Protein AF-A0A3D3JGY9-F1 (afdb_monomer)

Sequence (230 aa):
AVARGKRARSETSIGLGAASLASVVGDVVLTTAHGPQRILVIGAGSLGSRIAEILRSRDSHLELVITNRTQSRAVLLAERVAATAVEWSQPINCQDCDTIIVAVDGQDVQLSHVNQRRSVHIIDVGAVPQEHVRTTVESRALRYTTLTDCEAVMNRTFQRRQLAIDDVQNIIHDEIDVLRRWWKVRHALQRIDDLQREVDVLCGGLDVDTQETVARLRRNVIRSIGRQQV

Structure (mmCIF, N/CA/C/O backbone):
data_AF-A0A3D3JGY9-F1
#
_entry.id   AF-A0A3D3JGY9-F1
#
loop_
_atom_site.group_PDB
_atom_site.id
_atom_site.type_symbol
_atom_site.label_atom_id
_atom_site.label_alt_id
_atom_site.label_comp_id
_atom_site.label_asym_id
_atom_site.label_entity_id
_atom_site.label_seq_id
_atom_site.pdbx_PDB_ins_code
_atom_site.Cartn_x
_atom_site.Cartn_y
_atom_site.Cartn_z
_atom_site.occupancy
_atom_site.B_iso_or_equiv
_atom_site.auth_seq_id
_atom_site.auth_comp_id
_atom_site.auth_asym_id
_atom_site.auth_atom_id
_atom_site.pdbx_PDB_model_num
ATOM 1 N N . ALA A 1 1 ? 14.733 3.706 -20.704 1.00 83.62 1 ALA A N 1
ATOM 2 C CA . ALA A 1 1 ? 14.477 3.513 -19.253 1.00 83.62 1 ALA A CA 1
ATOM 3 C C . ALA A 1 1 ? 12.988 3.315 -18.926 1.00 83.62 1 ALA A C 1
ATOM 5 O O . ALA A 1 1 ? 12.609 2.189 -18.638 1.00 83.62 1 ALA A O 1
ATOM 6 N N . VAL A 1 2 ? 12.126 4.343 -19.015 1.00 89.50 2 VAL A N 1
ATOM 7 C CA . VAL A 1 2 ? 10.702 4.266 -18.590 1.00 89.50 2 VAL A CA 1
ATOM 8 C C . VAL A 1 2 ? 9.930 3.104 -19.235 1.00 89.50 2 VAL A C 1
ATOM 10 O O . VAL A 1 2 ? 9.312 2.311 -18.530 1.00 89.50 2 VAL A O 1
ATOM 13 N N . ALA A 1 3 ? 9.997 2.961 -20.562 1.00 87.88 3 ALA A N 1
ATOM 14 C CA . ALA A 1 3 ? 9.289 1.898 -21.281 1.00 87.88 3 ALA A CA 1
ATOM 15 C C . ALA A 1 3 ? 9.749 0.486 -20.870 1.00 87.88 3 ALA A C 1
ATOM 17 O O . ALA A 1 3 ? 8.926 -0.409 -20.707 1.00 87.88 3 ALA A O 1
ATOM 18 N N . ARG A 1 4 ? 11.051 0.289 -20.632 1.00 90.38 4 ARG A N 1
ATOM 19 C CA . ARG A 1 4 ? 11.590 -1.010 -20.199 1.00 90.38 4 ARG A CA 1
ATOM 20 C C . ARG A 1 4 ? 11.326 -1.316 -18.740 1.00 90.38 4 ARG A C 1
ATOM 22 O O . ARG A 1 4 ? 11.061 -2.464 -18.424 1.00 90.38 4 ARG A O 1
ATOM 29 N N . GLY A 1 5 ? 11.278 -0.302 -17.880 1.00 92.06 5 GLY A N 1
ATOM 30 C CA . GLY A 1 5 ? 10.772 -0.471 -16.519 1.00 92.06 5 GLY A CA 1
ATOM 31 C C . GLY A 1 5 ? 9.321 -0.965 -16.507 1.00 92.06 5 GLY A C 1
ATOM 32 O O . GLY A 1 5 ? 8.987 -1.852 -15.726 1.00 92.06 5 GLY A O 1
ATOM 33 N N . LYS A 1 6 ? 8.469 -0.449 -17.408 1.00 92.50 6 LYS A N 1
ATOM 34 C CA . LYS A 1 6 ? 7.103 -0.969 -17.594 1.00 92.50 6 LYS A CA 1
ATOM 35 C C . LYS A 1 6 ? 7.118 -2.413 -18.094 1.00 92.50 6 LYS A C 1
ATOM 37 O O . LYS A 1 6 ? 6.462 -3.248 -17.487 1.00 92.50 6 LYS A O 1
ATOM 42 N N . ARG A 1 7 ? 7.921 -2.701 -19.124 1.00 92.56 7 ARG A N 1
ATOM 43 C CA . ARG A 1 7 ? 8.094 -4.046 -19.692 1.00 92.56 7 ARG A CA 1
ATOM 44 C C . ARG A 1 7 ? 8.526 -5.074 -18.641 1.00 92.56 7 ARG A C 1
ATOM 46 O O . ARG A 1 7 ? 7.888 -6.104 -18.496 1.00 92.56 7 ARG A O 1
ATOM 53 N N . ALA A 1 8 ? 9.553 -4.762 -17.853 1.00 93.75 8 ALA A N 1
ATOM 54 C CA . ALA A 1 8 ? 10.032 -5.624 -16.777 1.00 93.75 8 ALA A CA 1
ATOM 55 C C . ALA A 1 8 ? 8.926 -5.928 -15.756 1.00 93.75 8 ALA A C 1
ATOM 57 O O . ALA A 1 8 ? 8.774 -7.067 -15.334 1.00 93.75 8 ALA A O 1
ATOM 58 N N . ARG A 1 9 ? 8.108 -4.931 -15.391 1.00 91.44 9 ARG A N 1
ATOM 59 C CA . ARG A 1 9 ? 6.978 -5.121 -14.467 1.00 91.44 9 ARG A CA 1
ATOM 60 C C . ARG A 1 9 ? 5.808 -5.906 -15.065 1.00 91.44 9 ARG A C 1
ATOM 62 O O . ARG A 1 9 ? 5.069 -6.499 -14.290 1.00 91.44 9 ARG A O 1
ATOM 69 N N . SER A 1 10 ? 5.611 -5.868 -16.384 1.00 91.44 10 SER A N 1
ATOM 70 C CA . SER A 1 10 ? 4.525 -6.588 -17.063 1.00 91.44 10 SER A CA 1
ATOM 71 C C . SER A 1 10 ? 4.900 -8.012 -17.465 1.00 91.44 10 SER A C 1
ATOM 73 O O . SER A 1 10 ? 4.036 -8.877 -17.469 1.00 91.44 10 SER A O 1
ATOM 75 N N . GLU A 1 11 ? 6.162 -8.251 -17.822 1.00 92.25 11 GLU A N 1
ATOM 76 C CA . GLU A 1 11 ? 6.643 -9.547 -18.323 1.00 92.25 11 GLU A CA 1
ATOM 77 C C . GLU A 1 11 ? 7.242 -10.432 -17.223 1.00 92.25 11 GLU A C 1
ATOM 79 O O . GLU A 1 11 ? 7.410 -11.626 -17.436 1.00 92.25 11 GLU A O 1
ATOM 84 N N . THR A 1 12 ? 7.547 -9.882 -16.043 1.00 92.94 12 THR A N 1
ATOM 85 C CA . THR A 1 12 ? 8.165 -10.637 -14.940 1.00 92.94 12 THR A CA 1
ATOM 86 C C . THR A 1 12 ? 7.423 -10.426 -13.623 1.00 92.94 12 THR A C 1
ATOM 88 O O . THR A 1 12 ? 6.644 -9.484 -13.449 1.00 92.94 12 THR A O 1
ATOM 91 N N . SER A 1 13 ? 7.721 -11.263 -12.629 1.00 90.62 13 SER A N 1
ATOM 92 C CA . SER A 1 13 ? 7.170 -11.123 -11.280 1.00 90.62 13 SER A CA 1
ATOM 93 C C . SER A 1 13 ? 7.766 -9.967 -10.464 1.00 90.62 13 SER A C 1
ATOM 95 O O . SER A 1 13 ? 7.296 -9.733 -9.346 1.00 90.62 13 SER A O 1
ATOM 97 N N . ILE A 1 14 ? 8.735 -9.202 -10.995 1.00 91.88 14 ILE A N 1
ATOM 98 C CA . ILE A 1 14 ? 9.425 -8.117 -10.269 1.00 91.88 14 ILE A CA 1
ATOM 99 C C . ILE A 1 14 ? 8.465 -7.035 -9.753 1.00 91.88 14 ILE A C 1
ATOM 101 O O . ILE A 1 14 ? 8.708 -6.404 -8.723 1.00 91.88 14 ILE A O 1
ATOM 105 N N . GLY A 1 15 ? 7.363 -6.811 -10.475 1.00 86.56 15 GLY A N 1
ATOM 106 C CA . GLY A 1 15 ? 6.344 -5.814 -10.151 1.00 86.56 15 GLY A CA 1
ATOM 107 C C . GLY A 1 15 ? 5.147 -6.359 -9.375 1.00 86.56 15 GLY A C 1
ATOM 108 O O . GLY A 1 15 ? 4.296 -5.570 -8.971 1.00 86.56 15 GLY A O 1
ATOM 109 N N . LEU A 1 16 ? 5.054 -7.675 -9.173 1.00 84.06 16 LEU A N 1
ATOM 110 C CA . LEU A 1 16 ? 3.850 -8.307 -8.641 1.00 84.06 16 LEU A CA 1
ATOM 111 C C . LEU A 1 16 ? 3.841 -8.339 -7.105 1.00 84.06 16 LEU A C 1
ATOM 113 O O . LEU A 1 16 ? 4.876 -8.559 -6.468 1.00 84.06 16 LEU A O 1
ATOM 117 N N . GLY A 1 17 ? 2.643 -8.225 -6.523 1.00 78.69 17 GLY A N 1
ATOM 118 C CA . GLY A 1 17 ? 2.378 -8.341 -5.081 1.00 78.69 17 GLY A CA 1
ATOM 119 C C . GLY A 1 17 ? 2.736 -7.099 -4.258 1.00 78.69 17 GLY A C 1
ATOM 120 O O . GLY A 1 17 ? 3.526 -6.249 -4.685 1.00 78.69 17 GLY A O 1
ATOM 121 N N . ALA A 1 18 ? 2.156 -7.010 -3.060 1.00 79.69 18 ALA A N 1
ATOM 122 C CA . ALA A 1 18 ? 2.433 -5.967 -2.083 1.00 79.69 18 ALA A CA 1
ATOM 123 C C . ALA A 1 18 ? 3.843 -6.087 -1.481 1.00 79.69 18 ALA A C 1
ATOM 125 O O . ALA A 1 18 ? 4.225 -7.119 -0.937 1.00 79.69 18 ALA A O 1
ATOM 126 N N . ALA A 1 19 ? 4.614 -5.000 -1.554 1.00 78.06 19 ALA A N 1
ATOM 127 C CA . ALA A 1 19 ? 5.997 -4.940 -1.063 1.00 78.06 19 ALA A CA 1
ATOM 128 C C . ALA A 1 19 ? 6.169 -4.094 0.208 1.00 78.06 19 ALA A C 1
ATOM 130 O O . ALA A 1 19 ? 7.289 -3.855 0.648 1.00 78.06 19 ALA A O 1
ATOM 131 N N . SER A 1 20 ? 5.072 -3.602 0.778 1.00 90.88 20 SER A N 1
ATOM 132 C CA . SER A 1 20 ? 5.069 -2.864 2.037 1.00 90.88 20 SER A CA 1
ATOM 133 C C . SER A 1 20 ? 3.950 -3.376 2.927 1.00 90.88 20 SER A C 1
ATOM 135 O O . SER A 1 20 ? 2.926 -3.838 2.421 1.00 90.88 20 SER A O 1
ATOM 137 N N . LEU A 1 21 ? 4.122 -3.221 4.240 1.00 92.19 21 LEU A N 1
ATOM 138 C CA . LEU A 1 21 ? 3.121 -3.612 5.229 1.00 92.19 21 LEU A CA 1
ATOM 139 C C . LEU A 1 21 ? 1.762 -2.969 4.931 1.00 92.19 21 LEU A C 1
ATOM 141 O O . LEU A 1 21 ? 0.757 -3.662 4.836 1.00 92.19 21 LEU A O 1
ATOM 145 N N . ALA A 1 22 ? 1.749 -1.663 4.647 1.00 94.56 22 ALA A N 1
ATOM 146 C CA . ALA A 1 22 ? 0.528 -0.948 4.280 1.00 94.56 22 ALA A CA 1
ATOM 147 C C . ALA A 1 22 ? -0.155 -1.523 3.025 1.00 94.56 22 ALA A C 1
ATOM 149 O O . ALA A 1 22 ? -1.379 -1.608 2.964 1.00 94.56 22 ALA A O 1
ATOM 150 N N . SER A 1 23 ? 0.630 -1.937 2.023 1.00 93.62 23 SER A N 1
ATOM 151 C CA . SER A 1 23 ? 0.080 -2.539 0.808 1.00 93.62 23 SER A CA 1
ATOM 152 C C . SER A 1 23 ? -0.451 -3.945 1.060 1.00 93.62 23 SER A C 1
ATOM 154 O O . SER A 1 23 ? -1.442 -4.309 0.440 1.00 93.62 23 SER A O 1
ATOM 156 N N . VAL A 1 24 ? 0.188 -4.725 1.938 1.00 95.12 24 VAL A N 1
ATOM 157 C CA . VAL A 1 24 ? -0.295 -6.062 2.310 1.00 95.12 24 VAL A CA 1
ATOM 158 C C . VAL A 1 24 ? -1.602 -5.949 3.075 1.00 95.12 24 VAL A C 1
ATOM 160 O O . VAL A 1 24 ? -2.551 -6.642 2.736 1.00 95.12 24 VAL A O 1
ATOM 163 N N . VAL A 1 25 ? -1.687 -5.039 4.048 1.00 95.06 25 VAL A N 1
ATOM 164 C CA . VAL A 1 25 ? -2.939 -4.768 4.764 1.00 95.06 25 VAL A CA 1
ATOM 165 C C . VAL A 1 25 ? -4.032 -4.354 3.784 1.00 95.06 25 VAL A C 1
ATOM 167 O O . VAL A 1 25 ? -5.116 -4.923 3.813 1.00 95.06 25 VAL A O 1
ATOM 170 N N . GLY A 1 26 ? -3.737 -3.434 2.860 1.00 94.94 26 GLY A N 1
ATOM 171 C CA . GLY A 1 26 ? -4.679 -3.049 1.809 1.00 94.94 26 GLY A CA 1
ATOM 172 C C . GLY A 1 26 ? -5.162 -4.237 0.967 1.00 94.94 26 GLY A C 1
ATOM 173 O O . GLY A 1 26 ? -6.358 -4.356 0.722 1.00 94.94 26 GLY A O 1
ATOM 174 N N . ASP A 1 27 ? -4.259 -5.134 0.553 1.00 93.44 27 ASP A N 1
ATOM 175 C CA . ASP A 1 27 ? -4.624 -6.359 -0.175 1.00 93.44 27 ASP A CA 1
ATOM 176 C C . ASP A 1 27 ? -5.526 -7.270 0.678 1.00 93.44 27 ASP A C 1
ATOM 178 O O . ASP A 1 27 ? -6.549 -7.754 0.199 1.00 93.44 27 ASP A O 1
ATOM 182 N N . VAL A 1 28 ? -5.179 -7.487 1.949 1.00 93.25 28 VAL A N 1
ATOM 183 C CA . VAL A 1 28 ? -5.936 -8.334 2.884 1.00 93.25 28 VAL A CA 1
ATOM 184 C C . VAL A 1 28 ? -7.356 -7.804 3.097 1.00 93.25 28 VAL A C 1
ATOM 186 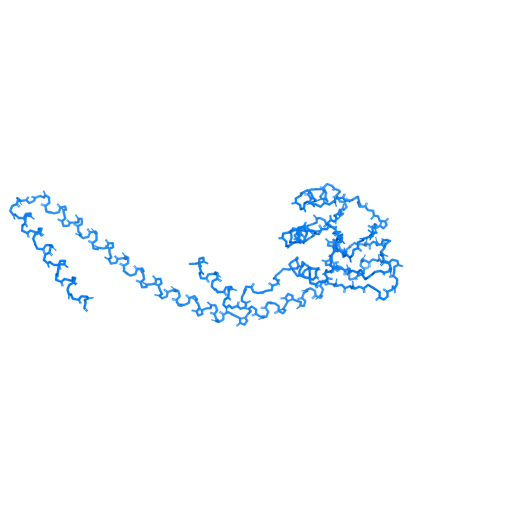O O . VAL A 1 28 ? -8.311 -8.575 3.037 1.00 93.25 28 VAL A O 1
ATOM 189 N N . VAL A 1 29 ? -7.520 -6.497 3.292 1.00 93.62 29 VAL A N 1
ATOM 190 C CA . VAL A 1 29 ? -8.842 -5.871 3.440 1.00 93.62 29 VAL A CA 1
ATOM 191 C C . VAL A 1 29 ? -9.669 -6.067 2.170 1.00 93.62 29 VAL A C 1
ATOM 193 O O . VAL A 1 29 ? -10.773 -6.595 2.226 1.00 93.62 29 VAL A O 1
ATOM 196 N N . LEU A 1 30 ? -9.124 -5.708 1.006 1.00 91.62 30 LEU A N 1
ATOM 197 C CA . LEU A 1 30 ? -9.872 -5.724 -0.256 1.00 91.62 30 LEU A CA 1
ATOM 198 C C . LEU A 1 30 ? -10.201 -7.138 -0.749 1.00 91.62 30 LEU A C 1
ATOM 200 O O . LEU A 1 30 ? -11.227 -7.343 -1.385 1.00 91.62 30 LEU A O 1
ATOM 204 N N . THR A 1 31 ? -9.349 -8.122 -0.461 1.00 90.44 31 THR A N 1
ATOM 205 C CA . THR A 1 31 ? -9.603 -9.526 -0.839 1.00 90.44 31 THR A CA 1
ATOM 206 C C . THR A 1 31 ? -10.637 -10.203 0.045 1.00 90.44 31 THR A C 1
ATOM 208 O O . THR A 1 31 ? -11.204 -11.224 -0.342 1.00 90.44 31 THR A O 1
ATOM 211 N N . THR A 1 32 ? -10.881 -9.653 1.230 1.00 86.75 32 THR A N 1
ATOM 212 C CA . THR A 1 32 ? -11.800 -10.236 2.202 1.00 86.75 32 THR A CA 1
ATOM 213 C C . THR A 1 32 ? -13.069 -9.418 2.432 1.00 86.75 32 THR A C 1
ATOM 215 O O . THR A 1 32 ? -13.989 -9.891 3.101 1.00 86.75 32 THR A O 1
ATOM 218 N N . ALA A 1 33 ? -13.122 -8.220 1.857 1.00 81.12 33 ALA A N 1
ATOM 219 C CA . ALA A 1 33 ? -14.294 -7.377 1.742 1.00 81.12 33 ALA A CA 1
ATOM 220 C C . ALA A 1 33 ? -15.356 -8.030 0.843 1.00 81.12 33 ALA A C 1
ATOM 222 O O . ALA A 1 33 ? -15.090 -8.391 -0.306 1.00 81.12 33 ALA A O 1
ATOM 223 N N . HIS A 1 34 ? -16.587 -8.135 1.343 1.00 78.94 34 HIS A N 1
ATOM 224 C CA . HIS A 1 34 ? -17.738 -8.578 0.558 1.00 78.94 34 HIS A CA 1
ATOM 225 C C . HIS A 1 34 ? -18.884 -7.576 0.716 1.00 78.94 34 HIS A C 1
ATOM 227 O O . HIS A 1 34 ? -19.424 -7.417 1.809 1.00 78.94 34 HIS A O 1
ATOM 233 N N . GLY A 1 35 ? -19.264 -6.915 -0.381 1.00 84.44 35 GLY A N 1
ATOM 234 C CA . GLY A 1 35 ? -20.293 -5.872 -0.369 1.00 84.44 35 GLY A CA 1
ATOM 235 C C . GLY A 1 35 ? -19.823 -4.562 0.284 1.00 84.44 35 GLY A C 1
ATOM 236 O O . GLY A 1 35 ? -18.618 -4.326 0.372 1.00 84.44 35 GLY A O 1
ATOM 237 N N . PRO A 1 36 ? -20.760 -3.695 0.716 1.00 85.31 36 PRO A N 1
ATOM 238 C CA . PRO A 1 36 ? -20.434 -2.479 1.458 1.00 85.31 36 PRO A CA 1
ATOM 239 C C . PRO A 1 36 ? -19.612 -2.807 2.709 1.00 85.31 36 PRO A C 1
ATOM 241 O O . PRO A 1 36 ? -19.973 -3.713 3.458 1.00 85.31 36 PRO A O 1
ATOM 244 N N . GLN A 1 37 ? -18.514 -2.080 2.912 1.00 90.81 37 GLN A N 1
ATOM 245 C CA . GLN A 1 37 ? -17.589 -2.288 4.025 1.00 90.81 37 GLN A CA 1
ATOM 246 C C . GLN A 1 37 ? -17.355 -0.989 4.779 1.00 90.81 37 GLN A C 1
ATOM 248 O O . GLN A 1 37 ? -16.939 0.017 4.191 1.00 90.81 37 GLN A O 1
ATOM 253 N N . ARG A 1 38 ? -17.545 -1.059 6.096 1.00 94.69 38 ARG A N 1
ATOM 254 C CA . ARG A 1 38 ? -17.140 -0.013 7.027 1.00 94.69 38 ARG A CA 1
ATOM 255 C C . ARG A 1 38 ? -15.834 -0.399 7.710 1.00 94.69 38 ARG A C 1
ATOM 257 O O . ARG A 1 38 ? -15.758 -1.417 8.401 1.00 94.69 38 ARG A O 1
ATOM 264 N N . ILE A 1 39 ? -14.800 0.413 7.506 1.00 96.44 39 ILE A N 1
ATOM 265 C CA . ILE A 1 39 ? -13.436 0.134 7.960 1.00 96.44 39 ILE A CA 1
ATOM 266 C C . ILE A 1 39 ? -13.010 1.195 8.965 1.00 96.44 39 ILE A C 1
ATOM 268 O O . ILE A 1 39 ? -12.899 2.374 8.627 1.00 96.44 39 ILE A O 1
ATOM 272 N N . LEU A 1 40 ? -12.703 0.760 10.183 1.00 97.25 40 LEU A N 1
ATOM 273 C CA . LEU A 1 40 ? -12.129 1.603 11.222 1.00 97.25 40 LEU A CA 1
ATOM 274 C C . LEU A 1 40 ? -10.601 1.507 11.195 1.00 97.25 40 LEU A C 1
ATOM 276 O O . LEU A 1 40 ? -10.043 0.425 11.351 1.00 97.25 40 LEU A O 1
ATOM 280 N N . VAL A 1 41 ? -9.920 2.641 11.052 1.00 97.50 41 VAL A N 1
ATOM 281 C CA . VAL A 1 41 ? -8.463 2.767 11.164 1.00 97.50 41 VAL A CA 1
ATOM 282 C C . VAL A 1 41 ? -8.121 3.437 12.493 1.00 97.50 41 VAL A C 1
ATOM 284 O O . VAL A 1 41 ? -8.431 4.608 12.722 1.00 97.50 41 VAL A O 1
ATOM 287 N N . ILE A 1 42 ? -7.463 2.685 13.370 1.00 96.06 42 ILE A N 1
ATOM 288 C CA . ILE A 1 42 ? -6.989 3.125 14.679 1.00 96.06 42 ILE A CA 1
ATOM 289 C C . ILE A 1 42 ? -5.513 3.490 14.538 1.00 96.06 42 ILE A C 1
ATOM 291 O O . ILE A 1 42 ? -4.653 2.624 14.373 1.00 96.06 42 ILE A O 1
ATOM 295 N N . GLY A 1 43 ? -5.226 4.787 14.618 1.00 94.88 43 GLY A N 1
ATOM 296 C CA . GLY A 1 43 ? -3.893 5.349 14.443 1.00 94.88 43 GLY A CA 1
ATOM 297 C C . GLY A 1 43 ? -3.758 6.118 13.131 1.00 94.88 43 GLY A C 1
ATOM 298 O O . GLY A 1 43 ? -3.868 5.569 12.041 1.00 94.88 43 GLY A O 1
ATOM 299 N N . ALA A 1 44 ? -3.432 7.405 13.240 1.00 95.62 44 ALA A N 1
ATOM 300 C CA . ALA A 1 44 ? -3.117 8.285 12.110 1.00 95.62 44 ALA A CA 1
ATOM 301 C C . ALA A 1 44 ? -1.601 8.555 12.016 1.00 95.62 44 ALA A C 1
ATOM 303 O O . ALA A 1 44 ? -1.159 9.653 11.677 1.00 95.62 44 ALA A O 1
ATOM 304 N N . GLY A 1 45 ? -0.790 7.557 12.385 1.00 93.25 45 GLY A N 1
ATOM 305 C CA . GLY A 1 45 ? 0.662 7.567 12.208 1.00 93.25 45 GLY A CA 1
ATOM 306 C C . GLY A 1 45 ? 1.072 7.352 10.749 1.00 93.25 45 GLY A C 1
ATOM 307 O O . GLY A 1 45 ? 0.239 7.379 9.841 1.00 93.25 45 GLY A O 1
ATOM 308 N N . SER A 1 46 ? 2.361 7.103 10.515 1.00 93.31 46 SER A N 1
ATOM 309 C CA . SER A 1 46 ? 2.898 6.830 9.174 1.00 93.31 46 SER A CA 1
ATOM 310 C C . SER A 1 46 ? 2.238 5.607 8.525 1.00 93.31 46 SER A C 1
ATOM 312 O O . SER A 1 46 ? 1.822 5.674 7.369 1.00 93.31 46 SER A O 1
ATOM 314 N N . LEU A 1 47 ? 2.101 4.511 9.277 1.00 93.56 47 LEU A N 1
ATOM 315 C CA . LEU A 1 47 ? 1.511 3.266 8.793 1.00 93.56 47 LEU A CA 1
ATOM 316 C C . LEU A 1 47 ? 0.004 3.404 8.545 1.00 93.56 47 LEU A C 1
ATOM 318 O O . LEU A 1 47 ? -0.446 3.167 7.426 1.00 93.56 47 LEU A O 1
ATOM 322 N N . GLY A 1 48 ? -0.758 3.843 9.553 1.00 95.62 48 GLY A N 1
ATOM 323 C CA . GLY A 1 48 ? -2.212 4.009 9.446 1.00 95.62 48 GLY A CA 1
ATOM 324 C C . GLY A 1 48 ? -2.630 4.995 8.352 1.00 95.62 48 GLY A C 1
ATOM 325 O O . GLY A 1 48 ? -3.526 4.689 7.566 1.00 95.62 48 GLY A O 1
ATOM 326 N N . SER A 1 49 ? -1.909 6.118 8.204 1.00 97.00 49 SER A N 1
ATOM 327 C CA . SER A 1 49 ? -2.138 7.062 7.098 1.00 97.00 49 SER A CA 1
ATOM 328 C C . SER A 1 49 ? -1.976 6.392 5.740 1.00 97.00 49 SER A C 1
ATOM 330 O O . SER A 1 49 ? -2.835 6.518 4.873 1.00 97.00 49 SER A O 1
ATOM 332 N N . ARG A 1 50 ? -0.899 5.621 5.569 1.00 96.75 50 ARG A N 1
ATOM 333 C CA . ARG A 1 50 ? -0.592 4.978 4.293 1.00 96.75 50 ARG A CA 1
ATOM 334 C C . ARG A 1 50 ? -1.559 3.851 3.956 1.00 96.75 50 ARG A C 1
ATOM 336 O O . ARG A 1 50 ? -1.865 3.653 2.785 1.00 96.75 50 ARG A O 1
ATOM 343 N N . ILE A 1 51 ? -2.049 3.127 4.961 1.00 97.19 51 ILE A N 1
ATOM 344 C CA . ILE A 1 51 ? -3.112 2.132 4.783 1.00 97.19 51 ILE A CA 1
ATOM 345 C C . ILE A 1 51 ? -4.390 2.822 4.295 1.00 97.19 51 ILE A C 1
ATOM 347 O 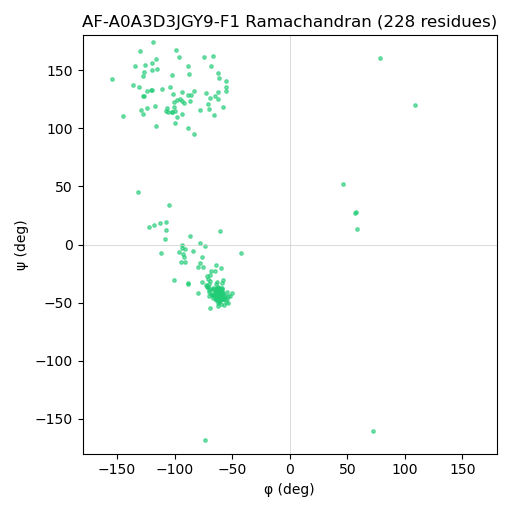O . ILE A 1 51 ? -4.939 2.411 3.277 1.00 97.19 51 ILE A O 1
ATOM 351 N N . ALA A 1 52 ? -4.827 3.895 4.963 1.00 97.69 52 ALA A N 1
ATOM 352 C CA . ALA A 1 52 ? -6.035 4.628 4.585 1.00 97.69 52 ALA A CA 1
ATOM 353 C C . ALA A 1 52 ? -5.944 5.220 3.165 1.00 97.69 52 ALA A C 1
ATOM 355 O O . ALA A 1 52 ? -6.884 5.094 2.381 1.00 97.69 52 ALA A O 1
ATOM 356 N N . GLU A 1 53 ? -4.795 5.799 2.804 1.00 97.50 53 GLU A N 1
ATOM 357 C CA . GLU A 1 53 ? -4.521 6.292 1.447 1.00 97.50 53 GLU A CA 1
ATOM 358 C C . GLU A 1 53 ? -4.600 5.167 0.405 1.00 97.50 53 GLU A C 1
ATOM 360 O O . GLU A 1 53 ? -5.239 5.328 -0.636 1.00 97.50 53 GLU A O 1
ATOM 365 N N . ILE A 1 54 ? -3.994 4.007 0.689 1.00 96.38 54 ILE A N 1
ATOM 366 C CA . ILE A 1 54 ? -4.035 2.843 -0.204 1.00 96.38 54 ILE A CA 1
ATOM 367 C C . ILE A 1 54 ? -5.473 2.365 -0.396 1.00 96.38 54 ILE A C 1
ATOM 369 O O . ILE A 1 54 ? -5.892 2.193 -1.540 1.00 96.38 54 ILE A O 1
ATOM 373 N N . LEU A 1 55 ? -6.226 2.184 0.691 1.00 96.50 55 LEU A N 1
ATOM 374 C CA . LEU A 1 55 ? -7.622 1.753 0.640 1.00 96.50 55 LEU A CA 1
ATOM 375 C C . LEU A 1 55 ? -8.460 2.710 -0.205 1.00 96.50 55 LEU A C 1
ATOM 377 O O . LEU A 1 55 ? -9.070 2.270 -1.176 1.00 96.50 55 LEU A O 1
ATOM 381 N N . ARG A 1 56 ? -8.408 4.018 0.076 1.00 96.50 56 ARG A N 1
ATOM 382 C CA . ARG A 1 56 ? -9.177 5.007 -0.690 1.00 96.50 56 ARG A CA 1
ATOM 383 C C . ARG A 1 56 ? -8.772 5.052 -2.163 1.00 96.50 56 ARG A C 1
ATOM 385 O O . ARG A 1 56 ? -9.635 5.208 -3.019 1.00 96.50 56 ARG A O 1
ATOM 392 N N . SER A 1 57 ? -7.481 4.912 -2.469 1.00 96.00 57 SER A N 1
ATOM 393 C CA . SER A 1 57 ? -6.999 4.920 -3.858 1.00 96.00 57 SER A CA 1
ATOM 394 C C . SER A 1 57 ? -7.436 3.699 -4.670 1.00 96.00 57 SER A C 1
ATOM 396 O O . SER A 1 57 ? -7.447 3.758 -5.898 1.00 96.00 57 SER A O 1
ATOM 398 N N . ARG A 1 58 ? -7.762 2.590 -3.998 1.00 94.00 58 ARG A N 1
ATOM 399 C CA . ARG A 1 58 ? -8.140 1.323 -4.633 1.00 94.00 58 ARG A CA 1
ATOM 400 C C . ARG A 1 58 ? -9.644 1.102 -4.657 1.00 94.00 58 ARG A C 1
ATOM 402 O O . ARG A 1 58 ? -10.125 0.469 -5.589 1.00 94.00 58 ARG A O 1
ATOM 409 N N . ASP A 1 59 ? -10.359 1.625 -3.668 1.00 94.00 59 ASP A N 1
ATOM 410 C CA . ASP A 1 59 ? -11.811 1.557 -3.603 1.00 94.00 59 ASP A CA 1
ATOM 411 C C . ASP A 1 59 ? -12.399 2.834 -2.973 1.00 94.00 59 ASP A C 1
ATOM 413 O O . ASP A 1 59 ? -12.267 3.125 -1.779 1.00 94.00 59 ASP A O 1
ATOM 417 N N . SER A 1 60 ? -13.073 3.620 -3.815 1.00 93.50 60 SER A N 1
ATOM 418 C CA . SER A 1 60 ? -13.732 4.866 -3.430 1.00 93.50 60 SER A CA 1
ATOM 419 C C . SER A 1 60 ? -15.052 4.665 -2.684 1.00 93.50 60 SER A C 1
ATOM 421 O O . SER A 1 60 ? -15.569 5.635 -2.140 1.00 93.50 60 SER A O 1
ATOM 423 N N . HIS A 1 61 ? -15.601 3.452 -2.638 1.00 92.50 61 HIS A N 1
ATOM 424 C CA . HIS A 1 61 ? -16.887 3.162 -1.997 1.00 92.50 61 HIS A CA 1
ATOM 425 C C . HIS A 1 61 ? -16.756 2.725 -0.537 1.00 92.50 61 HIS A C 1
ATOM 427 O O . HIS A 1 61 ? -17.765 2.638 0.161 1.00 92.50 61 HIS A O 1
ATOM 433 N N . LEU A 1 62 ? -15.532 2.493 -0.057 1.00 94.81 62 LEU A N 1
ATOM 434 C CA . LEU A 1 62 ? -15.282 2.150 1.340 1.00 94.81 62 LEU A CA 1
ATOM 435 C C . LEU A 1 62 ? -15.718 3.286 2.273 1.00 94.81 62 LEU A C 1
ATOM 437 O O . LEU A 1 62 ? -15.332 4.451 2.083 1.00 94.81 62 LEU A O 1
ATOM 441 N N . GLU A 1 63 ? -16.469 2.934 3.317 1.00 96.75 63 GLU A N 1
ATOM 442 C CA . GLU A 1 63 ? -16.748 3.839 4.427 1.00 96.75 63 GLU A CA 1
ATOM 443 C C . GLU A 1 63 ? -15.571 3.771 5.403 1.00 96.75 63 GLU A C 1
ATOM 445 O O . GLU A 1 63 ? -15.473 2.879 6.245 1.00 96.75 63 GLU A O 1
ATOM 450 N N . LEU A 1 64 ? -14.636 4.705 5.250 1.00 97.75 64 LEU A N 1
ATOM 451 C CA . LEU A 1 64 ? -13.468 4.804 6.112 1.00 97.75 64 LEU A CA 1
ATOM 452 C C . LEU A 1 64 ? -13.790 5.671 7.331 1.00 97.75 64 LEU A C 1
ATOM 454 O O . LEU A 1 64 ? -14.246 6.810 7.202 1.00 97.75 64 LEU A O 1
ATOM 458 N N . VAL A 1 65 ? -13.488 5.143 8.510 1.00 98.06 65 VAL A N 1
ATOM 459 C CA . VAL A 1 65 ? -13.565 5.842 9.790 1.00 98.06 65 VAL A CA 1
ATOM 460 C C . VAL A 1 65 ? -12.172 5.856 10.402 1.00 98.06 65 VAL A C 1
ATOM 462 O O . VAL A 1 65 ? -11.489 4.837 10.412 1.00 98.06 65 VAL A O 1
ATOM 465 N N . ILE A 1 66 ? -11.716 7.002 10.898 1.00 98.25 66 ILE A N 1
ATOM 466 C CA . ILE A 1 66 ? -10.373 7.157 11.463 1.00 98.25 66 ILE A CA 1
ATOM 467 C C . ILE A 1 66 ? -10.484 7.673 12.886 1.00 98.25 66 ILE A C 1
ATOM 469 O O . ILE A 1 66 ? -11.147 8.675 13.144 1.00 98.25 66 ILE A O 1
ATOM 473 N N . THR A 1 67 ? -9.755 7.038 13.795 1.00 97.38 67 THR A N 1
ATOM 474 C CA . THR A 1 67 ? -9.547 7.551 15.146 1.00 97.38 67 THR A CA 1
ATOM 475 C C . THR A 1 67 ? -8.064 7.608 15.472 1.00 97.38 67 THR A C 1
ATOM 477 O O . THR A 1 67 ? -7.262 6.782 15.027 1.00 97.38 67 THR A O 1
ATOM 480 N N . ASN A 1 68 ? -7.668 8.618 16.237 1.00 95.88 68 ASN A N 1
ATOM 481 C CA . ASN A 1 68 ? -6.298 8.782 16.689 1.00 95.88 68 ASN A CA 1
ATOM 482 C C . ASN A 1 68 ? -6.276 9.586 17.987 1.00 95.88 68 ASN A C 1
ATOM 484 O O . ASN A 1 68 ? -6.990 10.574 18.105 1.00 95.88 68 ASN A O 1
ATOM 488 N N . ARG A 1 69 ? -5.382 9.229 18.916 1.00 93.19 69 ARG A N 1
ATOM 489 C CA . ARG A 1 69 ? -5.228 9.924 20.210 1.00 93.19 69 ARG A CA 1
ATOM 490 C C . ARG A 1 69 ? -5.097 11.436 20.074 1.00 93.19 69 ARG A C 1
ATOM 492 O O . ARG A 1 69 ? -5.674 12.199 20.836 1.00 93.19 69 ARG A O 1
ATOM 499 N N . THR A 1 70 ? -4.321 11.873 19.088 1.00 95.00 70 THR A N 1
ATOM 500 C CA . THR A 1 70 ? -4.279 13.279 18.690 1.00 95.00 70 THR A CA 1
ATOM 501 C C . THR A 1 70 ? -5.367 13.510 17.649 1.00 95.00 70 THR A C 1
ATOM 503 O O . THR A 1 70 ? -5.155 13.185 16.475 1.00 95.00 70 THR A O 1
ATOM 506 N N . GLN A 1 71 ? -6.498 14.078 18.076 1.00 96.50 71 GLN A N 1
ATOM 507 C CA . GLN A 1 71 ? -7.688 14.259 17.238 1.00 96.50 71 GLN A CA 1
ATOM 508 C C . GLN A 1 71 ? -7.394 15.012 15.936 1.00 96.50 71 GLN A C 1
ATOM 510 O O . GLN A 1 71 ? -7.849 14.610 14.868 1.00 96.50 71 GLN A O 1
ATOM 515 N N . SER A 1 72 ? -6.559 16.053 15.987 1.00 97.69 72 SER A N 1
ATOM 516 C CA . SER A 1 72 ? -6.188 16.823 14.793 1.00 97.69 72 SER A CA 1
ATOM 517 C C . SER A 1 72 ? -5.527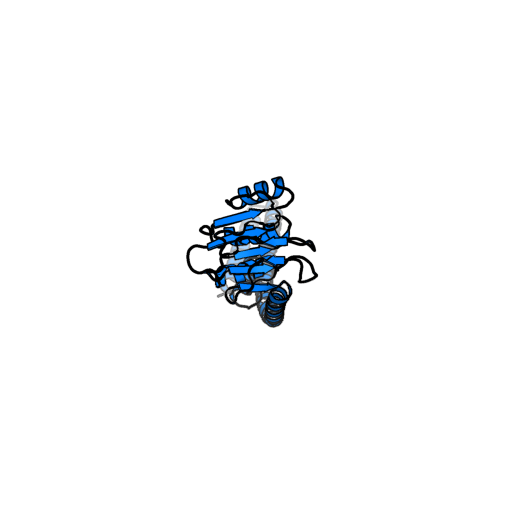 15.969 13.707 1.00 97.69 72 SER A C 1
ATOM 519 O O . SER A 1 72 ? -5.756 16.207 12.526 1.00 97.69 72 SER A O 1
ATOM 521 N N . ARG A 1 73 ? -4.763 14.926 14.068 1.00 97.44 73 ARG A N 1
ATOM 522 C CA . ARG A 1 73 ? -4.179 14.000 13.081 1.00 97.44 73 ARG A CA 1
ATOM 523 C C . ARG A 1 73 ? -5.233 13.104 12.431 1.00 97.44 73 ARG A C 1
ATOM 525 O O . ARG A 1 73 ? -5.109 12.822 11.244 1.00 97.44 73 ARG A O 1
ATOM 532 N N . ALA A 1 74 ? -6.249 12.671 13.184 1.00 97.88 74 ALA A N 1
ATOM 533 C CA . ALA A 1 74 ? -7.368 11.915 12.621 1.00 97.88 74 ALA A CA 1
ATOM 534 C C . ALA A 1 74 ? -8.150 12.773 11.623 1.00 97.88 74 ALA A C 1
ATOM 536 O O . ALA A 1 74 ? -8.383 12.323 10.507 1.00 97.88 74 ALA A O 1
ATOM 537 N N . VAL A 1 75 ? -8.469 14.020 11.991 1.00 98.44 75 VAL A N 1
ATOM 538 C CA . VAL A 1 75 ? -9.174 14.979 11.123 1.00 98.44 75 VAL A CA 1
ATOM 539 C C . VAL A 1 75 ? -8.388 15.245 9.838 1.00 98.44 75 VAL A C 1
ATOM 541 O O . VAL A 1 75 ? -8.920 15.042 8.752 1.00 98.44 75 VAL A O 1
ATOM 544 N N . LEU A 1 76 ? -7.097 15.583 9.941 1.00 98.31 76 LEU A N 1
ATOM 545 C CA . LEU A 1 76 ? -6.248 15.834 8.769 1.00 98.31 76 LEU A CA 1
ATOM 546 C C . LEU A 1 76 ? -6.132 14.616 7.844 1.00 98.31 76 LEU A C 1
ATOM 548 O O . LEU A 1 76 ? -6.115 14.751 6.621 1.00 98.31 76 LEU A O 1
ATOM 552 N N . LEU A 1 77 ? -6.014 13.406 8.402 1.00 98.25 77 LEU A N 1
ATOM 553 C CA . LEU A 1 77 ? -6.002 12.199 7.579 1.00 98.25 77 LEU A CA 1
ATOM 554 C C . LEU A 1 77 ? -7.364 11.975 6.919 1.00 98.25 77 LEU A C 1
ATOM 556 O O . LEU A 1 77 ? -7.398 11.674 5.729 1.00 98.25 77 LEU A O 1
ATOM 560 N N . ALA A 1 78 ? -8.450 12.150 7.668 1.00 98.31 78 ALA A N 1
ATOM 561 C CA . ALA A 1 78 ? -9.803 11.933 7.188 1.00 98.31 78 ALA A CA 1
ATOM 562 C C . ALA A 1 78 ? -10.169 12.866 6.029 1.00 98.31 78 ALA A C 1
ATOM 564 O O . ALA A 1 78 ? -10.697 12.398 5.024 1.00 98.31 78 ALA A O 1
ATOM 565 N N . GLU A 1 79 ? -9.789 14.141 6.106 1.00 98.12 79 GLU A N 1
ATOM 566 C CA . GLU A 1 79 ? -9.957 15.102 5.011 1.00 98.12 79 GLU A CA 1
ATOM 567 C C . GLU A 1 79 ? -9.230 14.653 3.736 1.00 98.12 79 GLU A C 1
ATOM 569 O O . GLU A 1 79 ? -9.816 14.642 2.654 1.00 98.12 79 GLU A O 1
ATOM 574 N N . ARG A 1 80 ? -7.969 14.212 3.854 1.00 97.62 80 ARG A N 1
ATOM 575 C CA . ARG A 1 80 ? -7.164 13.777 2.697 1.00 97.62 80 ARG A CA 1
ATOM 576 C C . ARG A 1 80 ? -7.738 12.561 1.980 1.00 97.62 80 ARG A C 1
ATOM 578 O O . ARG A 1 80 ? -7.549 12.428 0.774 1.00 97.62 80 ARG A O 1
ATOM 585 N N . VAL A 1 81 ? -8.388 11.659 2.713 1.00 97.75 81 VAL A N 1
ATOM 586 C CA . VAL A 1 81 ? -8.889 10.385 2.177 1.00 97.75 81 VAL A CA 1
ATOM 587 C C . VAL A 1 81 ? -10.414 10.317 2.152 1.00 97.75 81 VAL A C 1
ATOM 589 O O . VAL A 1 81 ? -10.957 9.222 2.039 1.00 97.75 81 VAL A O 1
ATOM 592 N N . ALA A 1 82 ? -11.111 11.457 2.235 1.00 97.69 82 ALA A N 1
ATOM 593 C CA . ALA A 1 82 ? -12.575 11.543 2.238 1.00 97.69 82 ALA A CA 1
ATOM 594 C C . ALA A 1 82 ? -13.224 10.526 3.201 1.00 97.69 82 ALA A C 1
ATOM 596 O O . ALA A 1 82 ? -14.037 9.691 2.805 1.00 97.69 82 ALA A O 1
ATOM 597 N N . ALA A 1 83 ? -12.775 10.530 4.449 1.00 97.88 83 ALA A N 1
ATOM 598 C CA . ALA A 1 83 ? -13.206 9.633 5.514 1.00 97.88 83 ALA A CA 1
ATOM 599 C C . ALA A 1 83 ? -13.833 10.424 6.666 1.00 97.88 83 ALA A C 1
ATOM 601 O O . ALA A 1 83 ? -13.791 11.654 6.690 1.00 97.88 83 ALA A O 1
ATOM 602 N N . THR A 1 84 ? -14.381 9.713 7.646 1.00 98.06 84 THR A N 1
ATOM 603 C CA . THR A 1 84 ? -14.944 10.321 8.855 1.00 98.06 84 THR A CA 1
ATOM 604 C C . THR A 1 84 ? -13.950 10.202 10.003 1.00 98.06 84 THR A C 1
ATOM 606 O O . THR A 1 84 ? -13.550 9.098 10.368 1.00 98.06 84 THR A O 1
ATOM 609 N N . ALA A 1 85 ? -13.555 11.325 10.601 1.00 98.06 85 ALA A N 1
ATOM 610 C CA . ALA A 1 85 ? -12.795 11.309 11.847 1.00 98.06 85 ALA A CA 1
ATOM 611 C C . ALA A 1 85 ? -13.745 11.162 13.041 1.00 98.06 85 ALA A C 1
ATOM 613 O O . ALA A 1 85 ? -14.726 11.896 13.148 1.00 98.06 85 ALA A O 1
ATOM 614 N N . VAL A 1 86 ? -13.431 10.249 13.956 1.00 97.25 86 VAL A N 1
ATOM 615 C CA . VAL A 1 86 ? -14.146 10.077 15.228 1.00 97.25 86 VAL A CA 1
ATOM 616 C C . VAL A 1 86 ? -13.193 10.288 16.392 1.00 97.25 86 VAL A C 1
ATOM 618 O O . VAL A 1 86 ? -11.988 10.053 16.275 1.00 97.25 86 VAL A O 1
ATOM 621 N N . GLU A 1 87 ? -13.733 10.764 17.509 1.00 95.88 87 GLU A N 1
ATOM 622 C CA . GLU A 1 87 ? -12.952 11.001 18.717 1.00 95.88 87 GLU A CA 1
ATOM 623 C C . GLU A 1 87 ? -12.332 9.701 19.241 1.00 95.88 87 GLU A C 1
ATOM 625 O O . GLU A 1 87 ? -12.920 8.620 19.147 1.00 95.88 87 GLU A O 1
ATOM 630 N N . TRP A 1 88 ? -11.110 9.794 19.763 1.00 94.50 88 TRP A N 1
ATOM 631 C CA . TRP A 1 88 ? -10.487 8.671 20.452 1.00 94.50 88 TRP A CA 1
ATOM 632 C C . TRP A 1 88 ? -11.174 8.429 21.797 1.00 94.50 88 TRP A C 1
ATOM 634 O O . TRP A 1 88 ? -11.138 9.285 22.678 1.00 94.50 88 TRP A O 1
ATOM 644 N N . SER A 1 89 ? -11.722 7.231 21.986 1.00 92.50 89 SER A N 1
ATOM 645 C CA . SER A 1 89 ? -12.261 6.760 23.264 1.00 92.50 89 SER A CA 1
ATOM 646 C C . SER A 1 89 ? -11.529 5.501 23.732 1.00 92.50 89 SER A C 1
ATOM 648 O O . SER A 1 89 ? -10.966 4.768 22.927 1.00 92.50 89 SER A O 1
ATOM 650 N N . GLN A 1 90 ? -11.546 5.225 25.037 1.00 88.19 90 GLN A N 1
ATOM 651 C CA . GLN A 1 90 ? -11.110 3.941 25.590 1.00 88.19 90 GLN A CA 1
ATOM 652 C C . GLN A 1 90 ? -12.235 3.407 26.496 1.00 88.19 90 GLN A C 1
ATOM 654 O O . GLN A 1 90 ? -12.499 4.022 27.530 1.00 88.19 90 GLN A O 1
ATOM 659 N N . PRO A 1 91 ? -12.918 2.308 26.127 1.00 91.25 91 PRO A N 1
ATOM 660 C CA . PRO A 1 91 ? -12.728 1.527 24.903 1.00 91.25 91 PRO A CA 1
ATOM 661 C C . PRO A 1 91 ? -13.159 2.277 23.626 1.00 91.25 91 PRO A C 1
ATOM 663 O O . PRO A 1 91 ? -14.030 3.146 23.659 1.00 91.25 91 PRO A O 1
ATOM 666 N N . ILE A 1 92 ? -12.566 1.919 22.486 1.00 92.50 92 ILE A N 1
ATOM 667 C CA . ILE A 1 92 ? -12.923 2.415 21.152 1.00 92.50 92 ILE A CA 1
ATOM 668 C C . ILE A 1 92 ? -14.254 1.787 20.733 1.00 92.50 92 ILE A C 1
ATOM 670 O O . ILE A 1 92 ? -14.439 0.568 20.824 1.00 92.50 92 ILE A O 1
ATOM 674 N N . ASN A 1 93 ? -15.198 2.610 20.278 1.00 91.38 93 ASN A N 1
ATOM 675 C CA . ASN A 1 93 ? -16.470 2.124 19.752 1.00 91.38 93 ASN A CA 1
ATOM 676 C C . ASN A 1 93 ? -16.287 1.585 18.323 1.00 91.38 93 ASN A C 1
ATOM 678 O O . ASN A 1 93 ? -15.962 2.340 17.411 1.00 91.38 93 ASN A O 1
ATOM 682 N N . CYS A 1 94 ? -16.509 0.283 18.143 1.00 90.69 94 CYS A N 1
ATOM 683 C CA . CYS A 1 94 ? -16.372 -0.413 16.861 1.00 90.69 94 CYS A CA 1
ATOM 684 C C . CYS A 1 94 ? -17.727 -0.804 16.253 1.00 90.69 94 CYS A C 1
ATOM 686 O O . CYS A 1 94 ? -17.800 -1.714 15.425 1.00 90.69 94 CYS A O 1
ATOM 688 N N . GLN A 1 95 ? -18.807 -0.155 16.690 1.00 88.44 95 GLN A N 1
ATOM 689 C CA . GLN A 1 95 ? -20.151 -0.439 16.212 1.00 88.44 95 GLN A CA 1
ATOM 690 C C . GLN A 1 95 ? -20.235 -0.315 14.681 1.00 88.44 95 GLN A C 1
ATOM 692 O O . GLN A 1 95 ? -19.718 0.626 14.074 1.00 88.44 95 GLN A O 1
ATOM 697 N N . ASP A 1 96 ? -20.898 -1.296 14.067 1.00 87.81 96 ASP A N 1
ATOM 698 C CA . ASP A 1 96 ? -21.118 -1.410 12.620 1.00 87.81 96 ASP A CA 1
ATOM 699 C C . ASP A 1 96 ? -19.839 -1.459 11.766 1.00 87.81 96 ASP A C 1
ATOM 701 O O . ASP A 1 96 ? -19.917 -1.308 10.553 1.00 87.81 96 ASP A O 1
ATOM 705 N N . CYS A 1 97 ? -18.665 -1.674 12.369 1.00 91.38 97 CYS A N 1
ATOM 706 C CA . CYS A 1 97 ? -17.417 -1.858 11.632 1.00 91.38 97 CYS A CA 1
ATOM 707 C C . CYS A 1 97 ? -17.253 -3.326 11.225 1.00 91.38 97 CYS A C 1
ATOM 709 O O . CYS A 1 97 ? -17.330 -4.224 12.067 1.00 91.38 97 CYS A O 1
ATOM 711 N N . ASP A 1 98 ? -16.981 -3.563 9.944 1.00 92.00 98 ASP A N 1
ATOM 712 C CA . ASP A 1 98 ? -16.717 -4.898 9.399 1.00 92.00 98 ASP A CA 1
ATOM 713 C C . ASP A 1 98 ? -15.226 -5.249 9.495 1.00 92.00 98 ASP A C 1
ATOM 715 O O . ASP A 1 98 ? -14.854 -6.401 9.723 1.00 92.00 98 ASP A O 1
ATOM 719 N N . THR A 1 99 ? -14.365 -4.236 9.362 1.00 94.25 99 THR A N 1
ATOM 720 C CA . THR A 1 99 ? -12.911 -4.373 9.473 1.00 94.25 99 THR A CA 1
ATOM 721 C C . THR A 1 99 ? -12.340 -3.317 10.415 1.00 94.25 99 THR A C 1
ATOM 723 O O . THR A 1 99 ? -12.687 -2.139 10.333 1.00 94.25 99 THR A O 1
ATOM 726 N N . ILE A 1 100 ? -11.438 -3.730 11.302 1.00 94.50 100 ILE A N 1
ATOM 727 C CA . ILE A 1 100 ? -10.767 -2.873 12.281 1.00 94.50 100 ILE A CA 1
ATOM 728 C C . ILE A 1 100 ? -9.264 -3.018 12.076 1.00 94.50 100 ILE A C 1
ATOM 730 O O . ILE A 1 100 ? -8.710 -4.101 12.243 1.00 94.50 100 ILE A O 1
ATOM 734 N N . ILE A 1 101 ? -8.600 -1.926 11.718 1.00 95.56 101 ILE A N 1
ATOM 735 C CA . ILE A 1 101 ? -7.161 -1.876 11.478 1.00 95.56 101 ILE A CA 1
ATOM 736 C C . ILE A 1 101 ? -6.511 -1.156 12.649 1.00 95.56 101 ILE A C 1
ATOM 738 O O . ILE A 1 101 ? -6.763 0.028 12.868 1.00 95.56 101 ILE A O 1
ATOM 742 N N . VAL A 1 102 ? -5.653 -1.857 13.379 1.00 94.25 102 VAL A N 1
ATOM 743 C CA . VAL A 1 102 ? -4.882 -1.304 14.490 1.00 94.25 102 VAL A CA 1
ATOM 744 C C . VAL A 1 102 ? -3.459 -1.046 14.010 1.00 94.25 102 VAL A C 1
ATOM 746 O O . VAL A 1 102 ? -2.734 -1.967 13.646 1.00 94.25 102 VAL A O 1
ATOM 749 N N . ALA A 1 103 ? -3.077 0.229 13.967 1.00 93.69 103 ALA A N 1
ATOM 750 C CA . ALA A 1 103 ? -1.773 0.703 13.505 1.00 93.69 103 ALA A CA 1
ATOM 751 C C . ALA A 1 103 ? -1.173 1.710 14.506 1.00 93.69 103 ALA A C 1
ATOM 753 O O . ALA A 1 103 ? -0.695 2.784 14.126 1.00 93.69 103 ALA A O 1
ATOM 754 N N . VAL A 1 104 ? -1.255 1.373 15.795 1.00 90.06 104 VAL A N 1
ATOM 755 C CA . VAL A 1 104 ? -0.666 2.122 16.917 1.00 90.06 104 VAL A CA 1
ATOM 756 C C . VAL A 1 104 ? 0.411 1.284 17.602 1.00 90.06 104 VAL A C 1
ATOM 758 O O . VAL A 1 104 ? 0.335 0.062 17.595 1.00 90.06 104 VAL A O 1
ATOM 761 N N . ASP A 1 105 ? 1.414 1.928 18.193 1.00 81.94 105 ASP A N 1
ATOM 762 C CA . ASP A 1 105 ? 2.565 1.228 18.769 1.00 81.94 105 ASP A CA 1
ATOM 763 C C . ASP A 1 105 ? 2.369 0.910 20.259 1.00 81.94 105 ASP A C 1
ATOM 765 O O . ASP A 1 105 ? 2.215 1.831 21.064 1.00 81.94 105 ASP A O 1
ATOM 769 N N . GLY A 1 106 ? 2.448 -0.380 20.623 1.00 66.81 106 GLY A N 1
ATOM 770 C CA . GLY A 1 106 ? 2.794 -0.870 21.966 1.00 66.81 106 GLY A CA 1
ATOM 771 C C . GLY A 1 106 ? 1.915 -0.387 23.121 1.00 66.81 106 GLY A C 1
ATOM 772 O O . GLY A 1 106 ? 2.405 -0.241 24.242 1.00 66.81 106 GLY A O 1
ATOM 773 N N . GLN A 1 107 ? 0.644 -0.075 22.867 1.00 73.06 107 GLN A N 1
ATOM 774 C CA . GLN A 1 107 ? -0.260 0.465 23.878 1.00 73.06 107 GLN A CA 1
ATOM 775 C C . GLN A 1 107 ? -1.624 -0.203 23.817 1.00 73.06 107 GLN A C 1
ATOM 777 O O . GLN A 1 107 ? -2.197 -0.339 22.741 1.00 73.06 107 GLN A O 1
ATOM 782 N N . ASP A 1 108 ? -2.172 -0.520 24.990 1.00 83.06 108 ASP A N 1
ATOM 783 C CA . ASP A 1 108 ? -3.440 -1.233 25.103 1.00 83.06 108 ASP A CA 1
ATOM 784 C C . ASP A 1 108 ? -4.597 -0.495 24.411 1.00 83.06 108 ASP A C 1
ATOM 786 O O . ASP A 1 108 ? -5.005 0.608 24.793 1.00 83.06 108 ASP A O 1
ATOM 790 N N . VAL A 1 109 ? -5.170 -1.152 23.410 1.00 88.62 109 VAL A N 1
ATOM 791 C CA . VAL A 1 109 ? -6.371 -0.757 22.685 1.00 88.62 109 VAL A CA 1
ATOM 792 C C . VAL A 1 109 ? -7.509 -1.679 23.101 1.00 88.62 109 VAL A C 1
ATOM 794 O O . VAL A 1 109 ? -7.500 -2.876 22.824 1.00 88.62 109 VAL A O 1
ATOM 797 N N . GLN A 1 110 ? -8.521 -1.118 23.756 1.00 90.56 110 GLN A N 1
ATOM 798 C CA . GLN A 1 110 ? -9.730 -1.856 24.110 1.00 90.56 110 GLN A CA 1
ATOM 799 C C . GLN A 1 110 ? -10.813 -1.571 23.076 1.00 90.56 110 GLN A C 1
ATOM 801 O O . GLN A 1 110 ? -11.162 -0.417 22.848 1.00 90.56 110 GLN A O 1
ATOM 806 N N . LEU A 1 111 ? -11.363 -2.614 22.465 1.00 90.69 111 LEU A N 1
ATOM 807 C CA . LEU A 1 111 ? -12.440 -2.529 21.485 1.00 90.69 111 LEU A CA 1
ATOM 808 C C . LEU A 1 111 ? -13.771 -2.884 22.154 1.00 90.69 111 LEU A C 1
ATOM 810 O O . LEU A 1 111 ? -13.901 -3.933 22.789 1.00 90.69 111 LEU A O 1
ATOM 814 N N . SER A 1 112 ? -14.775 -2.029 21.977 1.00 89.88 112 SER A N 1
ATOM 815 C CA . SER A 1 112 ? -16.148 -2.241 22.448 1.00 89.88 112 SER A CA 1
ATOM 816 C C . SER A 1 112 ? -17.127 -2.327 21.282 1.00 89.88 112 SER A C 1
ATOM 818 O O . SER A 1 112 ? -16.842 -1.843 20.187 1.00 89.88 112 SER A O 1
ATOM 820 N N . HIS A 1 113 ? -18.297 -2.925 21.529 1.00 86.25 113 HIS A N 1
ATOM 821 C CA . HIS A 1 113 ? -19.392 -3.016 20.554 1.00 86.25 113 HIS A CA 1
ATOM 822 C C . HIS A 1 113 ? -18.998 -3.687 19.226 1.00 86.25 113 HIS A C 1
ATOM 824 O O . HIS A 1 113 ? -19.610 -3.437 18.190 1.00 86.25 113 HIS A O 1
ATOM 830 N N . VAL A 1 114 ? -17.990 -4.568 19.256 1.00 83.94 114 VAL A N 1
ATOM 831 C CA . VAL A 1 114 ? -17.623 -5.397 18.104 1.00 83.94 114 VAL A CA 1
ATOM 832 C C . VAL A 1 114 ? -18.809 -6.302 17.772 1.00 83.94 114 VAL A C 1
ATOM 834 O O . VAL A 1 114 ? -19.340 -6.996 18.644 1.00 83.94 114 VAL A O 1
ATOM 837 N N . ASN A 1 115 ? -19.264 -6.258 16.521 1.00 76.38 115 ASN A N 1
ATOM 838 C CA . ASN A 1 115 ? -20.492 -6.929 16.114 1.00 76.38 115 ASN A CA 1
ATOM 839 C C . ASN A 1 115 ? -20.349 -8.456 16.217 1.00 76.38 115 ASN A C 1
ATOM 841 O O . ASN A 1 115 ? -19.641 -9.075 15.434 1.00 76.38 115 ASN A O 1
ATOM 845 N N . GLN A 1 116 ? -21.060 -9.076 17.162 1.00 70.50 116 GLN A N 1
ATOM 846 C CA . GLN A 1 116 ? -20.984 -10.525 17.399 1.00 70.50 116 GLN A CA 1
ATOM 847 C C . GLN A 1 116 ? -21.776 -11.361 16.382 1.00 70.50 116 GLN A C 1
ATOM 849 O O . GLN A 1 116 ? -21.603 -12.576 16.315 1.00 70.50 116 GLN A O 1
ATOM 854 N N . ARG A 1 117 ? -22.688 -10.735 15.626 1.00 68.94 117 ARG A N 1
ATOM 855 C CA . ARG A 1 117 ? -23.584 -11.422 14.679 1.00 68.94 117 ARG A CA 1
ATOM 856 C C . ARG A 1 117 ? -23.018 -11.496 13.262 1.00 68.94 117 ARG A C 1
ATOM 858 O O . ARG A 1 117 ? -23.595 -12.181 12.423 1.00 68.94 117 ARG A O 1
ATOM 865 N N . ARG A 1 118 ? -21.930 -10.777 12.980 1.00 74.19 118 ARG A N 1
ATOM 866 C CA . ARG A 1 118 ? -21.254 -10.740 11.679 1.00 74.19 118 ARG A CA 1
ATOM 867 C C . ARG A 1 118 ? -19.781 -11.073 11.855 1.00 74.19 118 ARG A C 1
ATOM 869 O O . ARG A 1 118 ? -19.229 -10.880 12.932 1.00 74.19 118 ARG A O 1
ATOM 876 N N . SER A 1 119 ? -19.153 -11.585 10.800 1.00 81.25 119 SER A N 1
ATOM 877 C CA . SER A 1 119 ? -17.712 -11.800 10.815 1.00 81.25 119 SER A CA 1
ATOM 878 C C . SER A 1 119 ? -16.994 -10.454 10.790 1.00 81.25 119 SER A C 1
ATOM 880 O O . SER A 1 119 ? -17.125 -9.732 9.803 1.00 81.25 119 SER A O 1
ATOM 882 N N . VAL A 1 120 ? -16.247 -10.131 11.845 1.00 88.75 120 VAL A N 1
ATOM 883 C CA . VAL A 1 120 ? -15.416 -8.918 11.907 1.00 88.75 120 VAL A CA 1
ATOM 884 C C . VAL A 1 120 ? -13.959 -9.307 11.697 1.00 88.75 120 VAL A C 1
ATOM 886 O O . VAL A 1 120 ? -13.481 -10.287 12.278 1.00 88.75 120 VAL A O 1
ATOM 889 N N . HIS A 1 121 ? -13.244 -8.543 10.871 1.00 91.50 121 HIS A N 1
ATOM 890 C CA . HIS A 1 121 ? -11.814 -8.732 10.652 1.00 91.50 121 HIS A CA 1
ATOM 891 C C . HIS A 1 121 ? -11.004 -7.704 11.428 1.00 91.50 121 HIS A C 1
ATOM 893 O O . HIS A 1 121 ? -11.042 -6.515 11.130 1.00 91.50 121 HIS A O 1
ATOM 899 N N . ILE A 1 122 ? -10.236 -8.167 12.406 1.00 91.62 122 ILE A N 1
ATOM 900 C CA . ILE A 1 122 ? -9.251 -7.350 13.106 1.00 91.62 122 ILE A CA 1
ATOM 901 C C . ILE A 1 122 ? -7.889 -7.574 12.452 1.00 91.62 122 ILE A C 1
ATOM 903 O O . ILE A 1 122 ? -7.428 -8.708 12.328 1.00 91.62 122 ILE A O 1
ATOM 907 N N . ILE A 1 123 ? -7.254 -6.490 12.023 1.00 93.25 123 ILE A N 1
ATOM 908 C CA . ILE A 1 123 ? -5.909 -6.484 11.457 1.00 93.25 123 ILE A CA 1
ATOM 909 C C . ILE A 1 123 ? -5.031 -5.664 12.395 1.00 93.25 123 ILE A C 1
ATOM 911 O O . ILE A 1 123 ? -5.086 -4.435 12.382 1.00 93.25 123 ILE A O 1
ATOM 915 N N . ASP A 1 124 ? -4.244 -6.347 13.215 1.00 91.75 124 ASP A N 1
ATOM 916 C CA . ASP A 1 124 ? -3.306 -5.728 14.140 1.00 91.75 124 ASP A CA 1
ATOM 917 C C . ASP A 1 124 ? -1.896 -5.749 13.560 1.00 91.75 124 ASP A C 1
ATOM 919 O O . ASP A 1 124 ? -1.216 -6.775 13.507 1.00 91.75 124 ASP A O 1
ATOM 923 N N . VAL A 1 125 ? -1.480 -4.579 13.093 1.00 90.06 125 VAL A N 1
ATOM 924 C CA . VAL A 1 125 ? -0.149 -4.320 12.544 1.00 90.06 125 VAL A CA 1
ATOM 925 C C . VAL A 1 125 ? 0.595 -3.269 13.367 1.00 90.06 125 VAL A C 1
ATOM 927 O O . VAL A 1 125 ? 1.561 -2.675 12.885 1.00 90.06 125 VAL A O 1
ATOM 930 N N . GLY A 1 126 ? 0.123 -3.020 14.592 1.00 80.50 126 GLY A N 1
ATOM 931 C CA . GLY A 1 126 ? 0.800 -2.212 15.595 1.00 80.50 126 GLY A CA 1
ATOM 932 C C . GLY A 1 126 ? 1.988 -2.941 16.230 1.00 80.50 126 GLY A C 1
ATOM 933 O O . GLY A 1 126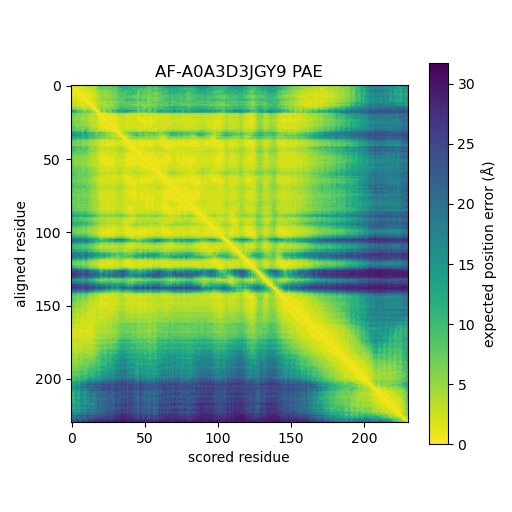 ? 2.124 -4.160 16.116 1.00 80.50 126 GLY A O 1
ATOM 934 N N . ALA A 1 127 ? 2.892 -2.191 16.864 1.00 65.44 127 ALA A N 1
ATOM 935 C CA . ALA A 1 127 ? 4.122 -2.746 17.432 1.00 65.44 127 ALA A CA 1
ATOM 936 C C . ALA A 1 127 ? 3.887 -3.783 18.557 1.00 65.44 127 ALA A C 1
ATOM 938 O O . ALA A 1 127 ? 2.960 -3.668 19.352 1.00 65.44 127 ALA A O 1
ATOM 939 N N . VAL A 1 128 ? 4.809 -4.751 18.629 1.00 57.00 128 VAL A N 1
ATOM 940 C CA . VAL A 1 128 ? 4.942 -5.866 19.595 1.00 57.00 128 VAL A CA 1
ATOM 941 C C . VAL A 1 128 ? 4.985 -5.361 21.056 1.00 57.00 128 VAL A C 1
ATOM 943 O O . VAL A 1 128 ? 5.663 -4.360 21.301 1.00 57.00 128 VAL A O 1
ATOM 946 N N . PRO A 1 129 ? 4.352 -6.043 22.043 1.00 55.88 129 PRO A N 1
ATOM 947 C CA . PRO A 1 129 ? 3.852 -7.425 22.020 1.00 55.88 129 PRO A CA 1
ATOM 948 C C . PRO A 1 129 ? 2.420 -7.607 21.497 1.00 55.88 129 PRO A C 1
ATOM 950 O O . PRO A 1 129 ? 1.580 -6.726 21.626 1.00 55.88 129 PRO A O 1
ATOM 953 N N . GLN A 1 130 ? 2.156 -8.808 20.962 1.00 55.44 130 GLN A N 1
ATOM 954 C CA . GLN A 1 130 ? 0.931 -9.276 20.278 1.00 55.44 130 GLN A CA 1
ATOM 955 C C . GLN A 1 130 ? -0.371 -9.262 21.121 1.00 55.44 130 GLN A C 1
ATOM 957 O O . GLN A 1 130 ? -1.375 -9.831 20.705 1.00 55.44 130 GLN A O 1
ATOM 962 N N . GLU A 1 131 ? -0.388 -8.623 22.294 1.00 60.81 131 GLU A N 1
ATOM 963 C CA . GLU A 1 131 ? -1.507 -8.671 23.252 1.00 60.81 131 GLU A CA 1
ATOM 964 C C . GLU A 1 131 ? -2.094 -7.294 23.606 1.00 60.81 131 GLU A C 1
ATOM 966 O O . GLU A 1 131 ? -2.836 -7.163 24.582 1.00 60.81 131 GLU A O 1
ATOM 971 N N . HIS A 1 132 ? -1.792 -6.248 22.831 1.00 73.00 132 HIS A N 1
ATOM 972 C CA . HIS A 1 132 ? -2.303 -4.906 23.135 1.00 73.00 132 HIS A CA 1
ATOM 973 C C . HIS A 1 132 ? -3.758 -4.679 22.692 1.00 73.00 132 HIS A C 1
ATOM 975 O O . HIS A 1 132 ? -4.420 -3.796 23.229 1.00 73.00 132 HIS A O 1
ATOM 981 N N . VAL A 1 133 ? -4.315 -5.481 21.774 1.00 80.19 133 VAL A N 1
ATOM 982 C CA . VAL A 1 133 ? -5.723 -5.355 21.357 1.00 80.19 133 VAL A CA 1
ATOM 983 C C . VAL A 1 133 ? -6.594 -6.297 22.176 1.00 80.19 133 VAL A C 1
ATOM 985 O O . VAL A 1 133 ? -6.543 -7.514 22.013 1.00 80.19 133 VAL A O 1
ATOM 988 N N . ARG A 1 134 ? -7.454 -5.733 23.024 1.00 81.75 134 ARG A N 1
ATOM 989 C CA . ARG A 1 134 ? -8.420 -6.485 23.834 1.00 81.75 134 ARG A CA 1
ATOM 990 C C . ARG A 1 134 ? -9.829 -6.217 23.338 1.00 81.75 134 ARG A C 1
ATOM 992 O O . ARG A 1 134 ? -10.215 -5.069 23.142 1.00 81.75 134 ARG A O 1
ATOM 999 N N . THR A 1 135 ? -10.627 -7.263 23.182 1.00 78.50 135 THR A N 1
ATOM 1000 C CA . THR A 1 135 ? -12.056 -7.147 22.872 1.00 78.50 135 THR A CA 1
ATOM 1001 C C . THR A 1 135 ? -12.870 -7.937 23.886 1.00 78.50 135 THR A C 1
ATOM 1003 O O . THR A 1 135 ? -12.410 -8.947 24.409 1.00 78.50 135 THR A O 1
ATOM 1006 N N . THR A 1 136 ? -14.083 -7.472 24.179 1.00 67.62 136 THR A N 1
ATOM 1007 C CA . THR A 1 136 ? -15.027 -8.158 25.076 1.00 67.62 136 THR A CA 1
ATOM 1008 C C . THR A 1 136 ? -15.745 -9.338 24.410 1.00 67.62 136 THR A C 1
ATOM 1010 O O . THR A 1 136 ? -16.603 -9.963 25.028 1.00 67.62 136 THR A O 1
ATOM 1013 N N . VAL A 1 137 ? -15.439 -9.635 23.143 1.00 65.12 137 VAL A N 1
ATOM 1014 C CA . VAL A 1 137 ? -16.091 -10.686 22.354 1.00 65.12 137 VAL A CA 1
ATOM 1015 C C . VAL A 1 137 ? -15.226 -11.948 22.319 1.00 65.12 137 VAL A C 1
ATOM 1017 O O . VAL A 1 137 ? -14.162 -11.952 21.714 1.00 65.12 137 VAL A O 1
ATOM 1020 N N . GLU A 1 138 ? -15.717 -13.044 22.903 1.00 58.19 138 GLU A N 1
ATOM 1021 C CA . GLU A 1 138 ? -15.025 -14.350 22.965 1.00 58.19 138 GLU A CA 1
ATOM 1022 C C . GLU A 1 138 ? -15.272 -15.262 21.733 1.00 58.19 138 GLU A C 1
ATOM 1024 O O . GLU A 1 138 ? -14.920 -16.439 21.729 1.00 58.19 138 GLU A O 1
ATOM 1029 N N . SER A 1 139 ? -15.936 -14.774 20.679 1.00 55.34 139 SER A N 1
ATOM 1030 C CA . SER A 1 139 ? -16.693 -15.631 19.748 1.00 55.34 139 SER A CA 1
ATOM 1031 C C . SER A 1 139 ? -16.025 -15.933 18.391 1.00 55.34 139 SER A C 1
ATOM 1033 O O . SER A 1 139 ? -15.417 -15.070 17.761 1.00 55.34 139 SER A O 1
ATOM 1035 N N . ARG A 1 140 ? -16.287 -17.160 17.897 1.00 54.34 140 ARG A N 1
ATOM 1036 C CA . ARG A 1 140 ? -15.948 -17.822 16.608 1.00 54.34 140 ARG A CA 1
ATOM 1037 C C . ARG A 1 140 ? -16.089 -17.002 15.307 1.00 54.34 140 ARG A C 1
ATOM 1039 O O . ARG A 1 140 ? -15.723 -17.510 14.252 1.00 54.34 140 ARG A O 1
ATOM 1046 N N . ALA A 1 141 ? -16.640 -15.791 15.350 1.00 66.75 141 ALA A N 1
ATOM 1047 C CA . ALA A 1 141 ? -16.864 -14.930 14.185 1.00 66.75 141 ALA A CA 1
ATOM 1048 C C . ALA A 1 141 ? -15.715 -13.935 13.915 1.00 66.75 141 ALA A C 1
ATOM 1050 O O . ALA A 1 141 ? -15.765 -13.196 12.934 1.00 66.75 141 ALA A O 1
ATOM 1051 N N . LEU A 1 142 ? -14.683 -13.894 14.760 1.00 79.75 142 LEU A N 1
ATOM 1052 C CA . LEU A 1 142 ? -13.547 -12.989 14.585 1.00 79.75 142 LEU A CA 1
ATOM 1053 C C . LEU A 1 142 ? -12.479 -13.606 13.681 1.00 79.75 142 LEU A C 1
ATOM 1055 O O . LEU A 1 142 ? -11.936 -14.669 13.978 1.00 79.75 142 LEU A O 1
ATOM 1059 N N . ARG A 1 143 ? -12.131 -12.903 12.600 1.00 87.56 143 ARG A N 1
ATOM 1060 C CA . ARG A 1 143 ? -10.876 -13.143 11.882 1.00 87.56 143 ARG A CA 1
ATOM 1061 C C . ARG A 1 143 ? -9.834 -12.187 12.438 1.00 87.56 143 ARG A C 1
ATOM 1063 O O . ARG A 1 143 ? -10.098 -10.993 12.532 1.00 87.56 143 ARG A O 1
ATOM 1070 N N . TYR A 1 144 ? -8.661 -12.703 12.775 1.00 88.44 144 TYR A N 1
ATOM 1071 C CA . TYR A 1 144 ? -7.551 -11.903 13.278 1.00 88.44 144 TYR A CA 1
ATOM 1072 C C . TYR A 1 144 ? -6.350 -12.058 12.344 1.00 88.44 144 TYR A C 1
ATOM 1074 O O . TYR A 1 144 ? -6.025 -13.170 11.935 1.00 88.44 144 TYR A O 1
ATOM 1082 N N . THR A 1 145 ? -5.722 -10.950 11.969 1.00 90.94 145 THR A N 1
ATOM 1083 C CA . THR A 1 145 ? -4.487 -10.925 11.177 1.00 90.94 145 THR A CA 1
ATOM 1084 C C . THR A 1 145 ? -3.462 -10.085 11.904 1.00 90.94 145 THR A C 1
ATOM 1086 O O . THR A 1 145 ? -3.743 -8.950 12.273 1.00 90.94 145 THR A O 1
ATOM 1089 N N . THR A 1 146 ? -2.284 -10.657 12.101 1.00 90.44 146 THR A N 1
ATOM 1090 C CA . THR A 1 146 ? -1.179 -10.050 12.839 1.00 90.44 146 THR A CA 1
ATOM 1091 C C . THR A 1 146 ? -0.153 -9.419 11.901 1.00 90.44 146 THR A C 1
ATOM 1093 O O . THR A 1 146 ? -0.101 -9.713 10.701 1.00 90.44 146 THR A O 1
ATOM 1096 N N . LEU A 1 147 ? 0.752 -8.623 12.472 1.00 89.50 147 LEU A N 1
ATOM 1097 C CA . LEU A 1 147 ? 1.966 -8.172 11.799 1.00 89.50 147 LEU A CA 1
ATOM 1098 C C . LEU A 1 147 ? 2.757 -9.344 11.194 1.00 89.50 147 LEU A C 1
ATOM 1100 O O . LEU A 1 147 ? 3.155 -9.272 10.033 1.00 89.50 147 LEU A O 1
ATOM 1104 N N . THR A 1 148 ? 2.924 -10.441 11.937 1.00 89.69 148 THR A N 1
ATOM 1105 C CA . THR A 1 148 ? 3.673 -11.626 11.488 1.00 89.69 148 THR A CA 1
ATOM 1106 C C . THR A 1 148 ? 3.031 -12.285 10.263 1.00 89.69 148 THR A C 1
ATOM 1108 O O . THR A 1 148 ? 3.736 -12.700 9.339 1.00 89.69 148 THR A O 1
ATOM 1111 N N . ASP A 1 149 ? 1.698 -12.326 10.193 1.00 91.31 149 ASP A N 1
ATOM 1112 C CA . ASP A 1 149 ? 0.986 -12.824 9.009 1.00 91.31 149 ASP A CA 1
ATOM 1113 C C . ASP A 1 149 ? 1.269 -11.948 7.783 1.00 91.31 149 ASP A C 1
ATOM 1115 O O . ASP A 1 149 ? 1.530 -12.448 6.681 1.00 91.31 149 ASP A O 1
ATOM 1119 N N . CYS A 1 150 ? 1.262 -10.625 7.969 1.00 91.81 150 CYS A N 1
ATOM 1120 C CA . CYS A 1 150 ? 1.599 -9.686 6.907 1.00 91.81 150 CYS A CA 1
ATOM 1121 C C . CYS A 1 150 ? 3.066 -9.820 6.467 1.00 91.81 150 CYS A C 1
ATOM 1123 O O . CYS A 1 150 ? 3.345 -9.827 5.265 1.00 91.81 150 CYS A O 1
ATOM 1125 N N . GLU A 1 151 ? 4.000 -9.990 7.404 1.00 91.12 151 GLU A N 1
ATOM 1126 C CA . GLU A 1 151 ? 5.419 -10.231 7.120 1.00 91.12 151 GLU A CA 1
ATOM 1127 C C . GLU A 1 151 ? 5.626 -11.517 6.311 1.00 91.12 151 GLU A C 1
ATOM 1129 O O . GLU A 1 151 ? 6.397 -11.527 5.350 1.00 91.12 151 GLU A O 1
ATOM 1134 N N . ALA A 1 152 ? 4.881 -12.586 6.605 1.00 91.56 152 ALA A N 1
ATOM 1135 C CA . ALA A 1 152 ? 4.928 -13.820 5.823 1.00 91.56 152 ALA A CA 1
ATOM 1136 C C . ALA A 1 152 ? 4.478 -13.610 4.362 1.00 91.56 152 ALA A C 1
ATOM 1138 O O . ALA A 1 152 ? 5.037 -14.204 3.432 1.00 91.56 152 ALA A O 1
ATOM 1139 N N . VAL A 1 153 ? 3.483 -12.751 4.116 1.00 91.31 153 VAL A N 1
ATOM 1140 C CA . VAL A 1 153 ? 3.069 -12.362 2.753 1.00 91.31 153 VAL A CA 1
ATOM 1141 C C . VAL A 1 153 ? 4.145 -11.516 2.064 1.00 91.31 153 VAL A C 1
ATOM 1143 O O . VAL A 1 153 ? 4.463 -11.760 0.894 1.00 91.31 153 VAL A O 1
ATOM 1146 N N . MET A 1 154 ? 4.746 -10.560 2.779 1.00 91.06 154 MET A N 1
ATOM 1147 C CA . MET A 1 154 ? 5.837 -9.734 2.249 1.00 91.06 154 MET 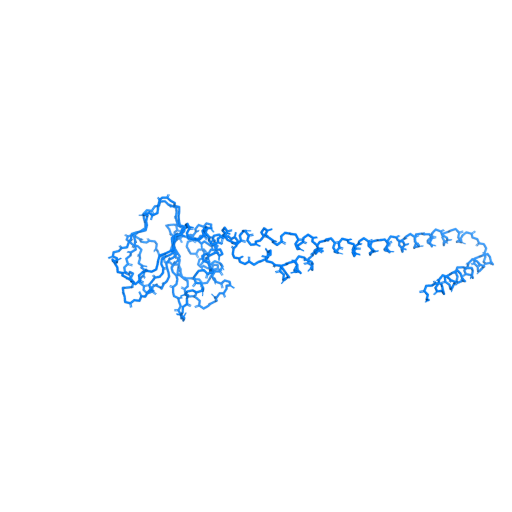A CA 1
ATOM 1148 C C . MET A 1 154 ? 7.048 -10.585 1.867 1.00 91.06 154 MET A C 1
ATOM 1150 O O . MET A 1 154 ? 7.575 -10.431 0.766 1.00 91.06 154 MET A O 1
ATOM 1154 N N . ASN A 1 155 ? 7.443 -11.529 2.721 1.00 91.75 155 ASN A N 1
ATOM 1155 C CA . ASN A 1 155 ? 8.578 -12.419 2.483 1.00 91.75 155 ASN A CA 1
ATOM 1156 C C . ASN A 1 155 ? 8.363 -13.303 1.250 1.00 91.75 155 ASN A C 1
ATOM 1158 O O . ASN A 1 155 ? 9.252 -13.401 0.403 1.00 91.75 155 ASN A O 1
ATOM 1162 N N . ARG A 1 156 ? 7.163 -13.872 1.076 1.00 91.12 156 ARG A N 1
ATOM 1163 C CA . ARG A 1 156 ? 6.811 -14.612 -0.151 1.00 91.12 156 ARG A CA 1
ATOM 1164 C C . ARG A 1 156 ? 6.877 -13.725 -1.394 1.00 91.12 156 ARG A C 1
ATOM 1166 O O . ARG A 1 156 ? 7.387 -14.145 -2.433 1.00 91.12 156 ARG A O 1
ATOM 1173 N N . THR A 1 157 ? 6.402 -12.485 -1.291 1.00 90.50 157 THR A N 1
ATOM 1174 C CA . THR A 1 157 ? 6.488 -11.514 -2.391 1.00 90.50 157 THR A CA 1
ATOM 1175 C C . THR A 1 157 ? 7.941 -11.188 -2.731 1.00 90.50 157 THR A C 1
ATOM 1177 O O . THR A 1 157 ? 8.302 -11.174 -3.908 1.00 90.50 157 THR A O 1
ATOM 1180 N N . PHE A 1 158 ? 8.785 -10.979 -1.721 1.00 91.06 158 PHE A N 1
ATOM 1181 C CA . PHE A 1 158 ? 10.209 -10.711 -1.891 1.00 91.06 158 PHE A CA 1
ATOM 1182 C C . PHE A 1 158 ? 10.925 -11.875 -2.585 1.00 91.06 158 PHE A C 1
ATOM 1184 O O . PHE A 1 158 ? 11.594 -11.662 -3.593 1.00 91.06 158 PHE A O 1
ATOM 1191 N N . GLN A 1 159 ? 10.705 -13.110 -2.127 1.00 92.25 159 GLN A N 1
ATOM 1192 C CA . GLN A 1 159 ? 11.271 -14.310 -2.753 1.00 92.25 159 GLN A CA 1
ATOM 1193 C C . GLN A 1 159 ? 10.873 -14.427 -4.228 1.00 92.25 159 GLN A C 1
ATOM 1195 O O . GLN A 1 159 ? 11.724 -14.638 -5.088 1.00 92.25 159 GLN A O 1
ATOM 1200 N N . ARG A 1 160 ? 9.592 -14.208 -4.554 1.00 90.56 160 ARG A N 1
ATOM 1201 C CA . ARG A 1 160 ? 9.128 -14.259 -5.948 1.00 90.56 160 ARG A CA 1
ATOM 1202 C C . ARG A 1 160 ? 9.768 -13.177 -6.823 1.00 90.56 160 ARG A C 1
ATOM 1204 O O . ARG A 1 160 ? 9.981 -13.409 -8.009 1.00 90.56 160 ARG A O 1
ATOM 1211 N N . ARG A 1 161 ? 10.048 -11.998 -6.263 1.00 93.06 161 ARG A N 1
ATOM 1212 C CA . ARG A 1 161 ? 10.753 -10.918 -6.969 1.00 93.06 161 ARG A CA 1
ATOM 1213 C C . ARG A 1 161 ? 12.229 -11.235 -7.165 1.00 93.06 161 ARG A C 1
ATOM 1215 O O . ARG A 1 161 ? 12.757 -10.917 -8.222 1.00 93.06 161 ARG A O 1
ATOM 1222 N N . GLN A 1 162 ? 12.859 -11.891 -6.192 1.00 93.75 162 GLN A N 1
ATOM 1223 C CA . GLN A 1 162 ? 14.247 -12.335 -6.290 1.00 93.75 162 GLN A CA 1
ATOM 1224 C C . GLN A 1 162 ? 14.439 -13.309 -7.459 1.00 93.75 162 GLN A C 1
ATOM 1226 O O . GLN A 1 162 ? 15.386 -13.167 -8.222 1.00 93.75 162 GLN A O 1
ATOM 1231 N N . LEU A 1 163 ? 13.498 -14.241 -7.646 1.00 94.12 163 LEU A N 1
ATOM 1232 C CA . LEU A 1 163 ? 13.515 -15.186 -8.768 1.00 94.12 163 LEU A CA 1
ATOM 1233 C C . LEU A 1 163 ? 13.354 -14.512 -10.143 1.00 94.12 163 LEU A C 1
ATOM 1235 O O . LEU A 1 163 ? 13.771 -15.078 -11.141 1.00 94.12 163 LEU A O 1
ATOM 1239 N N . ALA A 1 164 ? 12.777 -13.308 -10.205 1.00 94.69 164 ALA A N 1
ATOM 1240 C CA . ALA A 1 164 ? 12.594 -12.558 -11.452 1.00 94.69 164 ALA A CA 1
ATOM 1241 C C . ALA A 1 164 ? 13.828 -11.745 -11.873 1.00 94.69 164 ALA A C 1
ATOM 1243 O O . ALA A 1 164 ? 13.801 -11.105 -12.924 1.00 94.69 164 ALA A O 1
ATOM 1244 N N . ILE A 1 165 ? 14.879 -11.687 -11.048 1.00 95.62 165 ILE A N 1
ATOM 1245 C CA . ILE A 1 165 ? 16.022 -10.800 -11.297 1.00 95.62 165 ILE A CA 1
ATOM 1246 C C . ILE A 1 165 ? 16.713 -11.148 -12.612 1.00 95.62 165 ILE A C 1
ATOM 1248 O O . ILE A 1 165 ? 16.983 -10.235 -13.391 1.00 95.62 165 ILE A O 1
ATOM 1252 N N . ASP A 1 166 ? 16.939 -12.431 -12.878 1.00 96.69 166 ASP A N 1
ATOM 1253 C CA . ASP A 1 166 ? 17.639 -12.878 -14.085 1.00 96.69 166 ASP A CA 1
ATOM 1254 C C . ASP A 1 166 ? 16.847 -12.505 -15.351 1.00 96.69 166 ASP A C 1
ATOM 1256 O O . ASP A 1 166 ? 17.398 -11.936 -16.296 1.00 96.69 166 ASP A O 1
ATOM 1260 N N . ASP A 1 167 ? 15.524 -12.691 -15.338 1.00 95.31 167 ASP A N 1
ATOM 1261 C CA . ASP A 1 167 ? 14.644 -12.281 -16.440 1.00 95.31 167 ASP A CA 1
ATOM 1262 C C . ASP A 1 167 ? 14.676 -10.761 -16.665 1.00 95.31 167 ASP A C 1
ATOM 1264 O O . ASP A 1 167 ? 14.747 -10.277 -17.798 1.00 95.31 167 ASP A O 1
ATOM 1268 N N . VAL A 1 168 ? 14.667 -9.977 -15.582 1.00 96.19 168 VAL A N 1
ATOM 1269 C CA . VAL A 1 168 ? 14.776 -8.515 -15.663 1.00 96.19 168 VAL A CA 1
ATOM 1270 C C . VAL A 1 168 ? 16.141 -8.092 -16.207 1.00 96.19 168 VAL A C 1
ATOM 1272 O O . VAL A 1 168 ? 16.208 -7.154 -17.005 1.00 96.19 168 VAL A O 1
ATOM 1275 N N . GLN A 1 169 ? 17.222 -8.768 -15.816 1.00 96.19 169 GLN A N 1
ATOM 1276 C CA . GLN A 1 169 ? 18.561 -8.506 -16.343 1.00 96.19 169 GLN A CA 1
ATOM 1277 C C . GLN A 1 169 ? 18.624 -8.770 -17.848 1.00 96.19 169 GLN A C 1
ATOM 1279 O O . GLN A 1 169 ? 19.164 -7.937 -18.575 1.00 96.19 169 GLN A O 1
ATOM 1284 N N . ASN A 1 170 ? 18.000 -9.843 -18.335 1.00 95.81 170 ASN A N 1
ATOM 1285 C CA . ASN A 1 170 ? 17.899 -10.120 -19.769 1.00 95.81 170 ASN A CA 1
ATOM 1286 C C . ASN A 1 170 ? 17.176 -8.985 -20.516 1.00 95.81 170 ASN A C 1
ATOM 1288 O O . ASN A 1 170 ? 17.700 -8.457 -21.496 1.00 95.81 170 ASN A O 1
ATOM 1292 N N . ILE A 1 171 ? 16.040 -8.507 -19.990 1.00 94.69 171 ILE A N 1
ATOM 1293 C CA . ILE A 1 171 ? 15.313 -7.358 -20.564 1.00 94.69 171 ILE A CA 1
ATOM 1294 C C . ILE A 1 171 ? 16.187 -6.090 -20.604 1.00 94.69 171 ILE A C 1
ATOM 1296 O O . ILE A 1 171 ? 16.085 -5.289 -21.540 1.00 94.69 171 ILE A O 1
ATOM 1300 N N . ILE A 1 172 ? 17.022 -5.871 -19.584 1.00 94.94 172 ILE A N 1
ATOM 1301 C CA . ILE A 1 172 ? 17.943 -4.728 -19.527 1.00 94.94 172 ILE A CA 1
ATOM 1302 C C . ILE A 1 172 ? 19.063 -4.879 -20.562 1.00 94.94 172 ILE A C 1
ATOM 1304 O O . ILE A 1 172 ? 19.367 -3.904 -21.252 1.00 94.94 172 ILE A O 1
ATOM 1308 N N . HIS A 1 173 ? 19.657 -6.066 -20.696 1.00 95.44 173 HIS A 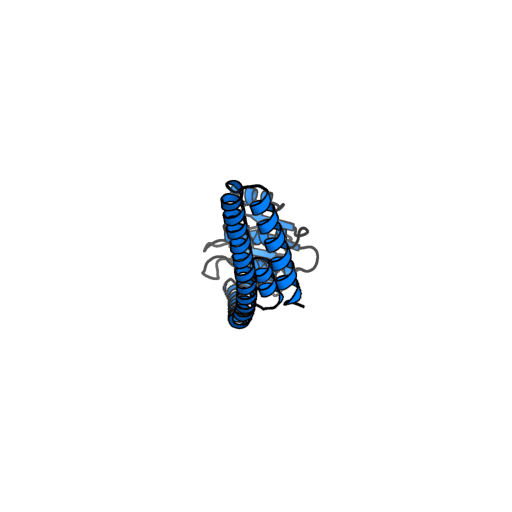N 1
ATOM 1309 C CA . HIS A 1 173 ? 20.718 -6.330 -21.669 1.00 95.44 173 HIS A CA 1
ATOM 1310 C C . HIS A 1 173 ? 20.242 -6.104 -23.107 1.00 95.44 173 HIS A C 1
ATOM 1312 O O . HIS A 1 173 ? 20.888 -5.351 -23.841 1.00 95.44 173 HIS A O 1
ATOM 1318 N N . ASP A 1 174 ? 19.066 -6.628 -23.465 1.00 92.44 174 ASP A N 1
ATOM 1319 C CA . ASP A 1 174 ? 18.448 -6.401 -24.777 1.00 92.44 174 ASP A CA 1
ATOM 1320 C C . ASP A 1 174 ? 18.334 -4.904 -25.102 1.00 92.44 174 ASP A C 1
ATOM 1322 O O . ASP A 1 174 ? 18.638 -4.448 -26.209 1.00 92.44 174 ASP A O 1
ATOM 1326 N N . GLU A 1 175 ? 17.904 -4.105 -24.121 1.00 92.56 175 GLU A N 1
ATOM 1327 C CA . GLU A 1 175 ? 17.749 -2.663 -24.298 1.00 92.56 175 GLU A CA 1
ATOM 1328 C C . GLU A 1 175 ? 19.091 -1.945 -24.420 1.00 92.56 175 GLU A C 1
ATOM 1330 O O . GLU A 1 175 ? 19.213 -1.018 -25.223 1.00 92.56 175 GLU A O 1
ATOM 1335 N N . ILE A 1 176 ? 20.100 -2.347 -23.646 1.00 94.06 176 ILE A N 1
ATOM 1336 C CA . ILE A 1 176 ? 21.443 -1.769 -23.747 1.00 94.06 176 ILE A CA 1
ATOM 1337 C C . ILE A 1 176 ? 21.985 -1.965 -25.164 1.00 94.06 176 ILE A C 1
ATOM 1339 O O . ILE A 1 176 ? 22.561 -1.034 -25.730 1.00 94.06 176 ILE A O 1
ATOM 1343 N N . ASP A 1 177 ? 21.758 -3.124 -25.776 1.0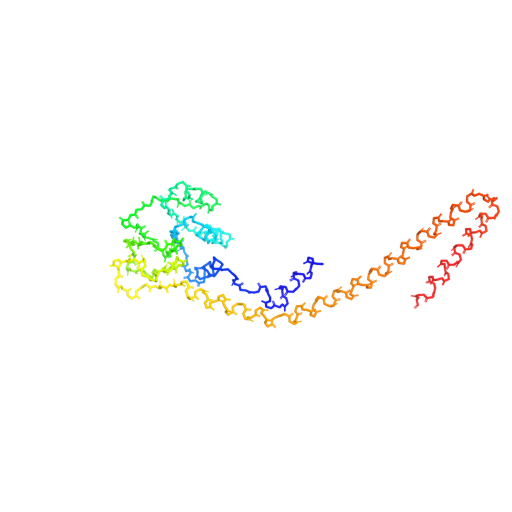0 93.25 177 ASP A N 1
ATOM 1344 C CA . ASP A 1 177 ? 22.227 -3.393 -27.134 1.00 93.25 177 ASP A CA 1
ATOM 1345 C C . ASP A 1 177 ? 21.441 -2.628 -28.205 1.00 93.25 177 ASP A C 1
ATOM 1347 O O . ASP A 1 177 ? 22.020 -2.154 -29.192 1.00 93.25 177 ASP A O 1
ATOM 1351 N N . VAL A 1 178 ? 20.135 -2.426 -28.015 1.00 90.75 178 VAL A N 1
ATOM 1352 C CA . VAL A 1 178 ? 19.345 -1.500 -28.846 1.00 90.75 178 VAL A CA 1
ATOM 1353 C C . VAL A 1 178 ? 19.876 -0.068 -28.714 1.00 90.75 178 VAL A C 1
ATOM 1355 O O . VAL A 1 178 ? 20.127 0.596 -29.723 1.00 90.75 178 VAL A O 1
ATOM 1358 N N . LEU A 1 179 ? 20.119 0.395 -27.487 1.00 91.75 179 LEU A N 1
ATOM 1359 C CA . LEU A 1 179 ? 20.595 1.746 -27.209 1.00 91.75 179 LEU A CA 1
ATOM 1360 C C . LEU A 1 179 ? 21.995 1.986 -27.780 1.00 91.75 179 LEU A C 1
ATOM 1362 O O . LEU A 1 179 ? 22.235 3.025 -28.390 1.00 91.75 179 LEU A O 1
ATOM 1366 N N . ARG A 1 180 ? 22.912 1.022 -27.638 1.00 93.00 180 ARG A N 1
ATOM 1367 C CA . ARG A 1 180 ? 24.263 1.088 -28.216 1.00 93.00 180 ARG A CA 1
ATOM 1368 C C . ARG A 1 180 ? 24.215 1.241 -29.731 1.00 93.00 180 ARG A C 1
ATOM 1370 O O . ARG A 1 180 ? 24.945 2.067 -30.276 1.00 93.00 180 ARG A O 1
ATOM 1377 N N . ARG A 1 181 ? 23.363 0.470 -30.417 1.00 92.00 181 ARG A N 1
ATOM 1378 C CA . ARG A 1 181 ? 23.185 0.582 -31.875 1.00 92.00 181 ARG A CA 1
ATOM 1379 C C . ARG A 1 181 ? 22.670 1.963 -32.263 1.00 92.00 181 ARG A C 1
ATOM 1381 O O . ARG A 1 181 ? 23.269 2.618 -33.112 1.00 92.00 181 ARG A O 1
ATOM 1388 N N . TRP A 1 182 ? 21.624 2.432 -31.590 1.00 91.50 182 TRP A N 1
ATOM 1389 C CA . TRP A 1 182 ? 21.071 3.765 -31.817 1.00 91.50 182 TRP A CA 1
ATOM 1390 C C . TRP A 1 182 ? 22.102 4.881 -31.574 1.00 91.50 182 TRP A C 1
ATOM 1392 O O . TRP A 1 182 ? 22.240 5.796 -32.386 1.00 91.50 182 TRP A O 1
ATOM 1402 N N . TRP A 1 183 ? 22.881 4.780 -30.495 1.00 92.06 183 TRP A N 1
ATOM 1403 C CA . TRP A 1 183 ? 23.898 5.763 -30.127 1.00 92.06 183 TRP A CA 1
ATOM 1404 C C . TRP A 1 183 ? 25.018 5.853 -31.166 1.00 92.06 183 TRP A C 1
ATOM 1406 O O . TRP A 1 183 ? 25.401 6.961 -31.544 1.00 92.06 183 TRP A O 1
ATOM 1416 N N . LYS A 1 184 ? 25.490 4.707 -31.682 1.00 91.50 184 LYS A N 1
ATOM 1417 C CA . LYS A 1 184 ? 26.487 4.651 -32.763 1.00 91.50 184 LYS A CA 1
ATOM 1418 C C . LYS A 1 184 ? 25.996 5.365 -34.022 1.00 91.50 184 LYS A C 1
ATOM 1420 O O . LYS A 1 184 ? 26.730 6.179 -34.574 1.00 91.50 184 LYS A O 1
ATOM 1425 N N . VAL A 1 185 ? 24.755 5.104 -34.444 1.00 91.06 185 VAL A N 1
ATOM 1426 C CA . VAL A 1 185 ? 24.155 5.764 -35.618 1.00 91.06 185 VAL A CA 1
ATOM 1427 C C . VAL A 1 185 ? 24.060 7.272 -35.396 1.00 91.06 185 VAL A C 1
ATOM 1429 O O . VAL A 1 185 ? 24.493 8.046 -36.245 1.00 91.06 185 VAL A O 1
ATOM 1432 N N . ARG A 1 186 ? 23.570 7.707 -34.231 1.00 90.62 186 ARG A N 1
ATOM 1433 C CA . ARG A 1 186 ? 23.462 9.135 -33.907 1.00 90.62 186 ARG A CA 1
ATOM 1434 C C . ARG A 1 186 ? 24.820 9.842 -33.909 1.00 90.6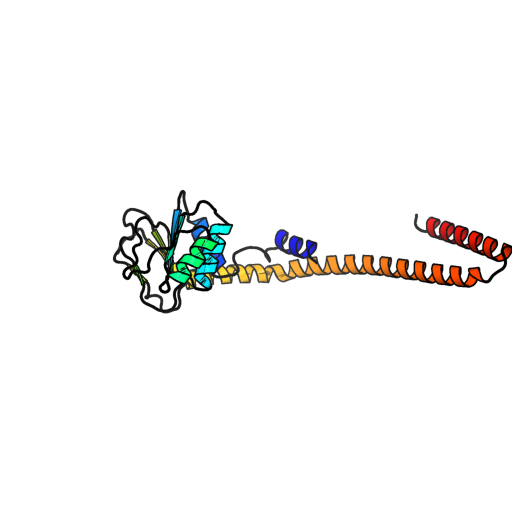2 186 ARG A C 1
ATOM 1436 O O . ARG A 1 186 ? 24.919 10.937 -34.451 1.00 90.62 186 ARG A O 1
ATOM 1443 N N . HIS A 1 187 ? 25.854 9.222 -33.339 1.00 87.62 187 HIS A N 1
ATOM 1444 C CA . HIS A 1 187 ? 27.205 9.794 -33.319 1.00 87.62 187 HIS A CA 1
ATOM 1445 C C . HIS A 1 187 ? 27.813 9.880 -34.716 1.00 87.62 187 HIS A C 1
ATOM 1447 O O . HIS A 1 187 ? 28.478 10.863 -35.033 1.00 87.62 187 HIS A O 1
ATOM 1453 N N . ALA A 1 188 ? 27.578 8.875 -35.563 1.00 87.88 188 ALA A N 1
ATOM 1454 C CA . ALA A 1 188 ? 28.006 8.925 -36.954 1.00 87.88 188 ALA A CA 1
ATOM 1455 C C . ALA A 1 188 ? 27.331 10.088 -37.699 1.00 87.88 188 ALA A C 1
ATOM 1457 O O 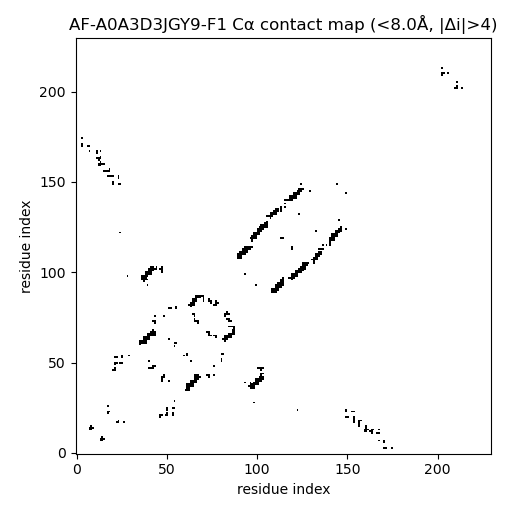. ALA A 1 188 ? 28.019 10.854 -38.365 1.00 87.88 188 ALA A O 1
ATOM 1458 N N . LEU A 1 189 ? 26.016 10.267 -37.525 1.00 86.69 189 LEU A N 1
ATOM 1459 C CA . LEU A 1 189 ? 25.271 11.370 -38.139 1.00 86.69 189 LEU A CA 1
ATOM 1460 C C . LEU A 1 189 ? 25.758 12.745 -37.663 1.00 86.69 189 LEU A C 1
ATOM 1462 O O . LEU A 1 189 ? 25.996 13.613 -38.491 1.00 86.69 189 LEU A O 1
ATOM 1466 N N . GLN A 1 190 ? 25.990 12.927 -36.360 1.00 88.25 190 GLN A N 1
ATOM 1467 C CA . GLN A 1 190 ? 26.546 14.184 -35.841 1.00 88.25 190 GLN A CA 1
ATOM 1468 C C . GLN A 1 190 ? 27.918 14.497 -36.443 1.00 88.25 190 GLN A C 1
ATOM 1470 O O . GLN A 1 190 ? 28.164 15.621 -36.862 1.00 88.25 190 GLN A O 1
ATOM 1475 N N . ARG A 1 191 ? 28.792 13.490 -36.556 1.00 86.88 191 ARG A N 1
ATOM 1476 C CA . ARG A 1 191 ? 30.118 13.676 -37.156 1.00 86.88 191 ARG A CA 1
ATOM 1477 C C . ARG A 1 191 ? 30.039 14.057 -38.634 1.00 86.88 191 ARG A C 1
ATOM 1479 O O . ARG A 1 191 ? 30.850 14.848 -39.102 1.00 86.88 191 ARG A O 1
ATOM 1486 N N . ILE A 1 192 ? 29.081 13.481 -39.363 1.00 86.94 192 ILE A N 1
ATOM 1487 C CA . ILE A 1 192 ? 28.815 13.840 -40.759 1.00 86.94 192 ILE A CA 1
ATOM 1488 C C . ILE A 1 192 ? 28.375 15.303 -40.846 1.00 86.94 192 ILE A C 1
ATOM 1490 O O . ILE A 1 192 ? 28.912 16.030 -41.676 1.00 86.94 192 ILE A O 1
ATOM 1494 N N . ASP A 1 193 ? 27.455 15.745 -39.988 1.00 85.56 193 ASP A N 1
ATOM 1495 C CA . ASP A 1 193 ? 27.005 17.141 -39.960 1.00 85.56 193 ASP A CA 1
ATOM 1496 C C . ASP A 1 193 ? 28.152 18.108 -39.633 1.00 85.56 193 ASP A C 1
ATOM 1498 O O . ASP A 1 193 ? 28.278 19.152 -40.271 1.00 85.56 193 ASP A O 1
ATOM 1502 N N . ASP A 1 194 ? 29.013 17.763 -38.674 1.00 89.19 194 ASP A N 1
ATOM 1503 C CA . ASP A 1 194 ? 30.157 18.595 -38.293 1.00 89.19 194 ASP A CA 1
ATOM 1504 C C . ASP A 1 194 ? 31.166 18.732 -39.445 1.00 89.19 194 ASP A C 1
ATOM 1506 O O . ASP A 1 194 ? 31.557 19.848 -39.786 1.00 89.19 194 ASP A O 1
ATOM 1510 N N . LEU A 1 195 ? 31.505 17.622 -40.115 1.00 85.12 195 LEU A N 1
ATOM 1511 C CA . LEU A 1 195 ? 32.358 17.633 -41.310 1.00 85.12 195 LEU A CA 1
ATOM 1512 C C . LEU A 1 195 ? 31.734 18.441 -42.452 1.00 85.12 195 LEU A C 1
ATOM 1514 O O . LEU A 1 195 ? 32.435 19.151 -43.167 1.00 85.12 195 LEU A O 1
ATOM 1518 N N . GLN A 1 196 ? 30.414 18.349 -42.637 1.00 84.06 196 GLN A N 1
ATOM 1519 C CA . GLN A 1 196 ? 29.718 19.142 -43.647 1.00 84.06 196 GLN A CA 1
ATOM 1520 C C . GLN A 1 196 ? 29.832 20.643 -43.365 1.00 84.06 196 GLN A C 1
ATOM 1522 O O . GLN A 1 196 ? 30.117 21.397 -44.292 1.00 84.06 196 GLN A O 1
ATOM 1527 N N . ARG A 1 197 ? 29.686 21.074 -42.104 1.00 86.69 197 ARG A N 1
ATOM 1528 C CA . ARG A 1 197 ? 29.880 22.486 -41.732 1.00 86.69 197 ARG A CA 1
ATOM 1529 C C . ARG A 1 197 ? 31.317 22.949 -41.955 1.00 86.69 197 ARG A C 1
ATOM 1531 O O . ARG A 1 197 ? 31.517 24.060 -42.428 1.00 86.69 197 ARG A O 1
ATOM 1538 N N . GLU A 1 198 ? 32.304 22.116 -41.636 1.00 87.19 198 GLU A N 1
ATOM 1539 C CA . GLU A 1 198 ? 33.718 22.442 -41.856 1.00 87.19 198 GLU A CA 1
ATOM 1540 C C . GLU A 1 198 ? 34.028 22.631 -43.349 1.00 87.19 198 GLU A C 1
ATOM 1542 O O . GLU A 1 198 ? 34.648 23.622 -43.737 1.00 87.19 198 GLU A O 1
ATOM 1547 N N . VAL A 1 199 ? 33.515 21.737 -44.203 1.00 84.31 199 VAL A N 1
ATOM 1548 C CA . VAL A 1 199 ? 33.614 21.876 -45.664 1.00 84.31 199 VAL A CA 1
ATOM 1549 C C . VAL A 1 199 ? 32.937 23.160 -46.143 1.00 84.31 199 VAL A C 1
ATOM 1551 O O . VAL A 1 199 ? 33.521 23.875 -46.955 1.00 84.31 199 VAL A O 1
ATOM 1554 N N . ASP A 1 200 ? 31.742 23.480 -45.640 1.00 84.31 200 ASP A N 1
ATOM 1555 C CA . ASP A 1 200 ? 31.008 24.685 -46.041 1.00 84.31 200 ASP A CA 1
ATOM 1556 C C . ASP A 1 200 ? 31.773 25.972 -45.656 1.00 84.31 200 ASP A C 1
ATOM 1558 O O . ASP A 1 200 ? 31.849 26.904 -46.459 1.00 84.31 200 ASP A O 1
ATOM 1562 N N . VAL A 1 201 ? 32.423 26.003 -44.483 1.00 88.00 201 VAL A N 1
ATOM 1563 C CA . VAL A 1 201 ? 33.296 27.116 -44.056 1.00 88.00 201 VAL A CA 1
ATOM 1564 C C . VAL A 1 201 ? 34.510 27.264 -44.974 1.00 88.00 201 VAL A C 1
ATOM 1566 O O . VAL A 1 201 ? 34.803 28.373 -45.420 1.00 88.00 201 VAL A O 1
ATOM 1569 N N . LEU A 1 202 ? 35.200 26.163 -45.289 1.00 84.94 202 LEU A N 1
ATOM 1570 C CA . LEU A 1 202 ? 36.361 26.183 -46.187 1.00 84.94 202 LEU A CA 1
ATOM 1571 C C . LEU A 1 202 ? 35.981 26.635 -47.603 1.00 84.94 202 LEU A C 1
ATOM 1573 O O . LEU A 1 202 ? 36.723 27.386 -48.232 1.00 84.94 202 LEU A O 1
ATOM 1577 N N . CYS A 1 203 ? 34.813 26.217 -48.097 1.00 82.75 203 CYS A N 1
ATOM 1578 C CA . CYS A 1 203 ? 34.340 26.587 -49.429 1.00 82.75 203 CYS A CA 1
ATOM 1579 C C . CYS A 1 203 ? 33.922 28.056 -49.532 1.00 82.75 203 CYS A C 1
ATOM 1581 O O . CYS A 1 203 ? 34.066 28.646 -50.600 1.00 82.75 203 CYS A O 1
ATOM 1583 N N . GLY A 1 204 ? 33.447 28.668 -48.442 1.00 81.94 204 GLY A N 1
ATOM 1584 C CA . GLY A 1 204 ? 33.026 30.072 -48.423 1.00 81.94 204 GLY A CA 1
ATOM 1585 C C . GLY A 1 204 ? 34.126 31.078 -48.793 1.00 81.94 204 GLY A C 1
ATOM 1586 O O . GLY A 1 204 ? 33.808 32.189 -49.205 1.00 81.94 204 GLY A O 1
ATOM 1587 N N . GLY A 1 205 ? 35.403 30.691 -48.691 1.00 82.44 205 GLY A N 1
ATOM 1588 C CA . GLY A 1 205 ? 36.554 31.506 -49.105 1.00 82.44 205 GLY A CA 1
ATOM 1589 C C . GLY A 1 205 ? 37.059 31.257 -50.534 1.00 82.44 205 GLY A C 1
ATOM 1590 O O . GLY A 1 205 ? 38.044 31.877 -50.929 1.00 82.44 205 GLY A O 1
ATOM 1591 N N . LEU A 1 206 ? 36.439 30.343 -51.288 1.00 83.81 206 LEU A N 1
ATOM 1592 C CA . LEU A 1 206 ? 36.854 29.956 -52.644 1.00 83.81 206 LEU A CA 1
ATOM 1593 C C . LEU A 1 206 ? 36.067 30.709 -53.728 1.00 83.81 206 LEU A C 1
ATOM 1595 O O . LEU A 1 206 ? 34.990 31.245 -53.467 1.00 83.81 206 LEU A O 1
ATOM 1599 N N . ASP A 1 207 ? 36.596 30.729 -54.954 1.00 87.81 207 ASP A N 1
ATOM 1600 C CA . ASP A 1 207 ? 35.900 31.272 -56.124 1.00 87.81 207 ASP A CA 1
ATOM 1601 C C . ASP A 1 207 ? 34.658 30.439 -56.507 1.00 87.81 207 ASP A C 1
ATOM 1603 O O . ASP A 1 207 ? 34.496 29.282 -56.105 1.00 87.81 207 ASP A O 1
ATOM 1607 N N . VAL A 1 208 ? 33.771 31.046 -57.298 1.00 84.00 208 VAL A N 1
ATOM 1608 C CA . VAL A 1 208 ? 32.450 30.492 -57.640 1.00 84.00 208 VAL A CA 1
ATOM 1609 C C . VAL A 1 208 ? 32.545 29.165 -58.410 1.00 84.00 208 VAL A C 1
ATOM 1611 O O . VAL A 1 208 ? 31.781 28.243 -58.114 1.00 84.00 208 VAL A O 1
ATOM 1614 N N . ASP A 1 209 ? 33.505 29.018 -59.330 1.00 84.88 209 ASP A N 1
ATOM 1615 C CA . ASP A 1 209 ? 33.677 27.791 -60.128 1.00 84.88 209 ASP A CA 1
ATOM 1616 C C . ASP A 1 209 ? 34.160 26.625 -59.249 1.00 84.88 209 ASP A C 1
ATOM 1618 O O . ASP A 1 209 ? 33.708 25.474 -59.377 1.00 84.88 209 ASP A O 1
ATOM 1622 N N . THR A 1 210 ? 35.046 26.920 -58.294 1.00 81.94 210 THR A N 1
ATOM 1623 C CA . THR A 1 210 ? 35.519 25.947 -57.307 1.00 81.94 210 THR A CA 1
ATOM 1624 C C . THR A 1 210 ? 34.390 25.527 -56.357 1.00 81.94 210 THR A C 1
ATOM 1626 O O . THR A 1 210 ? 34.208 24.329 -56.112 1.00 81.94 210 THR A O 1
ATOM 1629 N N . GLN A 1 211 ? 33.570 26.468 -55.875 1.00 81.69 211 GLN A N 1
ATOM 1630 C CA . GLN A 1 211 ? 32.397 26.165 -55.042 1.00 81.69 211 GLN A CA 1
ATOM 1631 C C . GLN A 1 211 ? 31.389 25.257 -55.768 1.00 81.69 211 GLN A C 1
ATOM 1633 O O . GLN A 1 211 ? 30.895 24.278 -55.193 1.00 81.69 211 GLN A O 1
ATOM 1638 N N . GLU A 1 212 ? 31.113 25.523 -57.046 1.00 84.25 212 GLU A N 1
ATOM 1639 C CA . GLU A 1 212 ? 30.186 24.719 -57.846 1.00 84.25 212 GLU A CA 1
ATOM 1640 C C . GLU A 1 212 ? 30.717 23.294 -58.089 1.00 84.25 212 GLU A C 1
ATOM 1642 O O . GLU A 1 212 ? 29.971 22.305 -58.005 1.00 84.25 212 GLU A O 1
ATOM 1647 N N . THR A 1 213 ? 32.031 23.164 -58.289 1.00 84.19 213 THR A N 1
ATOM 1648 C CA . THR A 1 213 ? 32.712 21.870 -58.419 1.00 84.19 213 THR A CA 1
ATOM 1649 C C . THR A 1 213 ? 32.603 21.041 -57.136 1.00 84.19 213 THR A C 1
ATOM 1651 O O . THR A 1 213 ? 32.240 19.857 -57.193 1.00 84.19 213 THR A O 1
ATOM 1654 N N . VAL A 1 214 ? 32.833 21.653 -55.968 1.00 82.75 214 VAL A N 1
ATOM 1655 C CA . VAL A 1 214 ? 32.698 20.979 -54.665 1.00 82.75 214 VAL A CA 1
ATOM 1656 C C . VAL A 1 214 ? 31.249 20.549 -54.409 1.00 82.75 214 VAL A C 1
ATOM 1658 O O . VAL A 1 214 ? 31.002 19.401 -54.024 1.00 82.75 214 VAL A O 1
ATOM 1661 N N . ALA A 1 215 ? 30.265 21.401 -54.712 1.00 82.75 215 ALA A N 1
ATOM 1662 C CA . ALA A 1 215 ? 28.848 21.054 -54.588 1.00 82.75 215 ALA A CA 1
ATOM 1663 C C . ALA A 1 215 ? 28.455 19.863 -55.486 1.00 82.75 215 ALA A C 1
ATOM 1665 O O . ALA A 1 215 ? 27.666 18.992 -55.093 1.00 82.75 215 ALA A O 1
ATOM 1666 N N . ARG A 1 216 ? 29.023 19.778 -56.698 1.00 84.38 216 ARG A N 1
ATOM 1667 C CA . ARG A 1 216 ? 28.816 18.645 -57.612 1.00 84.38 216 ARG A CA 1
ATOM 1668 C C . ARG A 1 216 ? 29.420 17.349 -57.063 1.00 84.38 216 ARG A C 1
ATOM 1670 O O . ARG A 1 216 ? 28.747 16.316 -57.099 1.00 84.38 216 ARG A O 1
ATOM 1677 N N . LEU A 1 217 ? 30.633 17.401 -56.511 1.00 83.94 217 LEU A N 1
ATOM 1678 C CA . LEU A 1 217 ? 31.284 16.254 -55.867 1.00 83.94 217 LEU A CA 1
ATOM 1679 C C . LEU A 1 217 ? 30.492 15.759 -54.648 1.00 83.94 217 LEU A C 1
ATOM 1681 O O . LEU A 1 217 ? 30.209 14.563 -54.563 1.00 83.94 217 LEU A O 1
ATOM 1685 N N . ARG A 1 218 ? 30.031 16.664 -53.771 1.00 81.69 218 ARG A N 1
ATOM 1686 C CA . ARG A 1 218 ? 29.207 16.326 -52.592 1.00 81.69 218 ARG A CA 1
ATOM 1687 C C . ARG A 1 218 ? 27.945 15.552 -52.985 1.00 81.69 218 ARG A C 1
ATOM 1689 O O . ARG A 1 218 ? 27.667 14.495 -52.420 1.00 81.69 218 ARG A O 1
ATOM 1696 N N . ARG A 1 219 ? 27.215 16.016 -54.008 1.00 81.38 219 ARG A N 1
ATOM 1697 C CA . ARG A 1 219 ? 26.016 15.325 -54.529 1.00 81.38 219 ARG A CA 1
ATOM 1698 C C . ARG A 1 219 ? 26.327 13.935 -55.088 1.00 81.38 219 ARG A C 1
ATOM 1700 O O . ARG A 1 219 ? 25.544 13.008 -54.882 1.00 81.38 219 ARG A O 1
ATOM 1707 N N . ASN A 1 220 ? 27.455 13.776 -55.778 1.00 83.00 220 ASN A N 1
ATOM 1708 C CA . ASN A 1 220 ? 27.856 12.491 -56.352 1.00 83.00 220 ASN A CA 1
ATOM 1709 C C . ASN A 1 220 ? 28.260 11.472 -55.282 1.00 83.00 220 ASN A C 1
ATOM 1711 O O . ASN A 1 220 ? 27.850 10.316 -55.378 1.00 83.00 220 ASN A O 1
ATOM 1715 N N . VAL A 1 221 ? 28.993 11.899 -54.250 1.00 80.06 221 VAL A N 1
ATOM 1716 C CA . VAL A 1 221 ? 29.384 11.039 -53.122 1.00 80.06 221 VAL A CA 1
ATOM 1717 C C . VAL A 1 221 ? 28.157 10.587 -52.328 1.00 80.06 221 VAL A C 1
ATOM 1719 O O . VAL A 1 221 ? 27.992 9.394 -52.094 1.00 80.06 221 VAL A O 1
ATOM 1722 N N . ILE A 1 222 ? 27.228 11.495 -51.999 1.00 77.19 222 ILE A N 1
ATOM 1723 C CA . ILE A 1 222 ? 25.972 11.130 -51.312 1.00 77.19 222 ILE A CA 1
ATOM 1724 C C . ILE A 1 222 ? 25.177 10.103 -52.136 1.00 77.19 222 ILE A C 1
ATOM 1726 O O . ILE A 1 222 ? 24.682 9.112 -51.598 1.00 77.19 222 ILE A O 1
ATOM 1730 N N . ARG A 1 223 ? 25.098 10.290 -53.462 1.00 76.19 223 ARG A N 1
ATOM 1731 C CA . ARG A 1 223 ? 24.435 9.342 -54.373 1.00 76.19 223 ARG A CA 1
ATOM 1732 C C . ARG A 1 223 ? 25.167 8.008 -54.537 1.00 76.19 223 ARG A C 1
ATOM 1734 O O . ARG A 1 223 ? 24.515 7.043 -54.935 1.00 76.19 223 ARG A O 1
ATOM 1741 N N . SER A 1 224 ? 26.485 7.931 -54.345 1.00 76.31 224 SER A N 1
ATOM 1742 C CA . SER A 1 224 ? 27.205 6.650 -54.419 1.00 76.31 224 SER A CA 1
ATOM 1743 C C . SER A 1 224 ? 27.047 5.862 -53.119 1.00 76.31 224 SER A C 1
ATOM 1745 O O . SER A 1 224 ? 26.727 4.679 -53.173 1.00 76.31 224 SER A O 1
ATOM 1747 N N . ILE A 1 225 ? 27.138 6.536 -51.968 1.00 71.50 225 ILE A N 1
ATOM 1748 C CA . ILE A 1 225 ? 26.933 5.929 -50.647 1.00 71.50 225 ILE A CA 1
ATOM 1749 C C . ILE A 1 225 ? 25.494 5.414 -50.508 1.00 71.50 225 ILE A C 1
ATOM 1751 O O . ILE A 1 225 ? 25.288 4.272 -50.106 1.00 71.50 225 ILE A O 1
ATOM 1755 N N . GLY A 1 226 ? 24.493 6.200 -50.928 1.00 61.47 226 GLY A N 1
ATOM 1756 C CA . GLY A 1 226 ? 23.086 5.780 -50.897 1.00 61.47 226 GLY A CA 1
ATOM 1757 C C . GLY A 1 226 ? 22.752 4.585 -51.802 1.00 61.47 226 GLY A C 1
ATOM 1758 O O . GLY A 1 226 ? 21.732 3.939 -51.595 1.00 61.47 226 GLY A O 1
ATOM 1759 N N . ARG A 1 227 ? 23.607 4.262 -52.783 1.00 62.75 227 ARG A N 1
ATOM 1760 C CA . ARG A 1 227 ? 23.455 3.088 -53.661 1.00 62.75 227 ARG A CA 1
ATOM 1761 C C . ARG A 1 227 ? 24.146 1.826 -53.140 1.00 62.75 227 ARG A C 1
ATOM 1763 O O . ARG A 1 227 ? 23.848 0.756 -53.643 1.00 62.75 227 ARG A O 1
ATOM 1770 N N . GLN A 1 228 ? 25.044 1.936 -52.159 1.00 51.25 228 GLN A N 1
ATOM 1771 C CA . GLN A 1 228 ? 25.730 0.789 -51.543 1.00 51.25 228 GLN A CA 1
ATOM 1772 C C . GLN A 1 228 ? 25.004 0.222 -50.308 1.00 51.25 228 GLN A C 1
ATOM 1774 O O . GLN A 1 228 ? 25.460 -0.768 -49.745 1.00 51.25 228 GLN A O 1
ATOM 1779 N N . GLN A 1 229 ? 23.903 0.842 -49.867 1.00 47.38 229 GLN A N 1
ATOM 1780 C CA . GLN A 1 229 ? 23.107 0.408 -48.706 1.00 47.38 229 GLN A CA 1
ATOM 1781 C C . GLN A 1 229 ? 21.748 -0.230 -49.069 1.00 47.38 229 GLN A C 1
ATOM 1783 O O . GLN A 1 229 ? 20.917 -0.414 -48.180 1.00 47.38 229 GLN A O 1
ATOM 1788 N N . VAL A 1 230 ? 21.526 -0.568 -50.346 1.00 37.50 230 VAL A N 1
ATOM 1789 C CA . VAL A 1 230 ? 20.382 -1.360 -50.848 1.00 37.50 230 VAL A CA 1
ATOM 1790 C C . VAL A 1 230 ? 20.900 -2.716 -51.299 1.00 37.50 230 VAL A C 1
ATOM 1792 O O . VAL A 1 230 ? 20.240 -3.724 -50.977 1.00 37.50 230 VAL A O 1
#

pLDDT: mean 87.69, std 10.51, range [37.5, 98.44]

Radius of gyration: 32.0 Å; Cα contacts (8 Å, |Δi|>4): 317; chains: 1; bounding box: 60×49×86 Å

Foldseek 3Di:
DVVLVVVLLVVALLVDDDQDLLRLLLVVCVVPDDPAAEEEQEDLDPSSLSNLVSNLVVDVRHAYEYEYQPQVSQVVSCVVSVYHYDYDDVADECAPHQEYEYAAEDAAHEYENDPQVAQHEYEYLYYDDPPRYHYPDPDPRYHYHYVVNSVVRNVVSVVRSVVSVVVSVVSVVVVVVVVVVVVVVVVVVVVVVVVVVVVVVVLVPDDPVVNVVVVVVVVVVVVVVVVVVD

Solvent-accessible surface area (backbone atoms only — not comparable to full-atom values): 12427 Å² total; per-residue (Å²): 108,72,70,54,56,51,46,38,38,72,78,38,46,61,57,50,72,42,86,44,71,41,46,36,52,36,50,56,52,63,74,68,58,73,79,88,46,31,35,37,36,38,24,52,44,77,59,27,42,47,26,49,47,48,38,40,75,75,41,81,79,55,45,41,33,26,25,12,90,57,52,69,46,12,41,58,50,14,64,77,48,76,34,44,52,49,82,64,52,87,56,31,82,34,63,85,37,41,31,40,37,38,32,47,71,64,55,80,42,41,45,33,63,64,51,81,91,47,68,28,36,39,36,42,59,35,45,76,64,98,72,32,73,44,62,89,71,93,59,96,44,61,44,77,43,44,45,67,58,46,48,55,52,34,51,53,31,50,53,49,25,60,71,23,46,64,63,43,49,51,58,50,51,57,47,51,55,52,48,52,54,52,49,53,55,51,53,51,52,52,53,51,53,52,52,50,52,54,52,53,58,64,42,71,78,51,58,70,71,60,40,53,49,51,56,52,49,54,55,50,52,54,57,51,56,66,62,75,77,116

Secondary structure (DSSP, 8-state):
-HHHHHHHHHHSGGG-S--SHHHHHHHHHHHH--SS-EEEEE--SHHHHHHHHHHHHH-TT-EEEEE-SSHHHHHHHHHHTT-EEE---SSEE-TT-SEEEE---SS-EEEES--TTS-EEEEE-SSSPTT-EEES---TTEEEEEHHHHHHHHHHHHHHHHHTHHHHHHHHHHHHHHHHHHHHHHHHHHHHHHHHHHHHHHHTTS-HHHHHHHHHHHHHHHHHHTTS--

Nearest PDB structures (foldseek):
  6xhk-assembly1_A  TM=5.489E-01  e=2.095E-04  Staphylococcus aureus subsp. aureus NCTC 8325
  4ilk-assembly1_B  TM=6.160E-01  e=1.687E-03  Escherichia coli CFT073
  3dzb-assembly1_B  TM=3.976E-01  e=4.648E-03  Streptococcus thermophilus LMG 18311
  4d9k-assembly1_A  TM=6.122E-01  e=6.167E-01  Escherichia coli K-12
  4d9k-assembly2_D  TM=5.035E-01  e=3.606E-01  Escherichia coli K-12

Mean predicted aligned error: 9.83 Å